Protein AF-A0A9D7NAR4-F1 (afdb_monomer)

Solvent-accessible surface area (backbone atoms only — not comparable to full-atom values): 10860 Å² total; per-residue (Å²): 133,72,93,72,71,87,74,35,86,58,26,31,33,36,44,35,22,79,73,29,39,24,43,70,39,55,34,49,69,54,70,77,45,61,69,44,76,42,67,57,46,86,88,44,61,92,96,37,46,44,59,81,95,42,38,84,53,36,46,70,20,26,44,45,62,58,95,63,63,95,81,48,79,84,58,83,68,51,46,8,39,72,46,80,47,78,42,44,50,67,76,65,33,55,66,58,51,52,86,91,35,76,76,26,42,60,7,43,55,51,33,50,69,76,42,22,28,30,23,12,35,45,84,38,54,6,61,55,38,69,58,46,28,61,94,63,31,46,82,78,82,46,56,70,68,54,54,57,50,34,42,49,38,32,51,82,80,32,87,82,52,80,66,77,57,48,75,81,64,52,68,70,58,50,52,33,29,50,47,20,55,59,66,38,57,84,53,72,64,83,132

Sequence (191 aa):
MLAQIKDTSNLRITFTCVDGYAPNMNLSKVMEHEGYLAVQDLDQPEGKDWADSLANKFRPYYLVWQGIGKTDETFAWPYGLAEIRIASFIYDFADAYPLHDKAAQKGFALYQLHCMKCHSINRVGGVMGPEFNYPKSITTYWEKEDIWNFLRNPQSYRYSAKMPALPNLPKEEFEEIYTYLLAMQGKKPRE

pLDDT: mean 91.94, std 8.92, range [46.38, 98.62]

Secondary structure (DSSP, 8-state):
--TT----TTEEEEEEETTS---EEEHHHHHTS-EEEE---TTSPTT-SS-HHHHHHH-S-EEEESS--TT-TTS---BSEEEEEEEEHHHHSTTTS-TT-HHHHHHHHHHHHHTTTT-EETTEE-SSSPPSSSSS-GGGTS-HHHHHHHHH-HHHH-TT--SPP-TT--HHHHHHHHHHHHHHHT-----

Foldseek 3Di:
DPPPPPDQQQKKKWWAAPLQQIAIARPVVVVVWDKDWQQADPVDDPPHRYDPVCRVQQPRTWIDTPPDDPPPLRDDGHGRTDDMDMDGNCVLCVQQAPPPDPLLNLLSVLCSSQPQSDEAQQPRGTPSDYHAAPPAHVVVPDDLVRVVVCLQPVCVVPVPDPDDHPVPQDVVSSVSNVVNSVSSNPRHDDD

Mean predicted aligned error: 4.86 Å

Radius of gyration: 17.97 Å; Cα contacts (8 Å, |Δi|>4): 307; chains: 1; bounding box: 47×38×48 Å

Nearest PDB structures (foldseek):
  1fhb-assembly1_A  TM=7.470E-01  e=8.001E-03  Saccharomyces cerevisiae
  2yev-assembly2_B  TM=5.227E-01  e=4.671E-04  Thermus thermophilus HB8
  5cih-assembly2_D  TM=7.359E-01  e=9.669E-03  Saccharomyces cerevisiae S288C
  6p42-assembly1_B  TM=6.573E-01  e=9.669E-03  Saccharomyces cerevisiae S288C
  1j3s-assembly1_A  TM=7.755E-01  e=1.370E-01  Homo sapiens

Structure (mmCIF, N/CA/C/O backbone):
data_AF-A0A9D7NAR4-F1
#
_entry.id   AF-A0A9D7NAR4-F1
#
loop_
_atom_site.group_PDB
_atom_site.id
_atom_site.type_symbol
_atom_site.label_atom_id
_atom_site.label_alt_id
_atom_site.label_comp_id
_atom_site.label_asym_id
_atom_site.label_entity_id
_atom_site.label_seq_id
_atom_site.pdbx_PDB_ins_code
_atom_site.Cartn_x
_atom_site.Cartn_y
_atom_site.Cartn_z
_atom_site.occupancy
_atom_site.B_iso_or_equiv
_atom_site.auth_seq_id
_atom_site.auth_comp_id
_atom_site.auth_asym_id
_atom_site.auth_atom_id
_atom_site.pdbx_PDB_model_num
ATOM 1 N N . MET A 1 1 ? 1.921 -7.066 26.370 1.00 46.62 1 MET A N 1
ATOM 2 C CA . MET A 1 1 ? 2.782 -8.080 25.713 1.00 46.62 1 MET A CA 1
ATOM 3 C C . MET A 1 1 ? 3.813 -7.482 24.739 1.00 46.62 1 MET A C 1
ATOM 5 O O . MET A 1 1 ? 4.768 -8.170 24.424 1.00 46.62 1 MET A O 1
ATOM 9 N N . LEU A 1 2 ? 3.698 -6.209 24.315 1.00 46.38 2 LEU A N 1
ATOM 10 C CA . LEU A 1 2 ? 4.658 -5.552 23.399 1.00 46.38 2 LEU A CA 1
ATOM 11 C C . LEU A 1 2 ? 5.937 -5.003 24.071 1.00 46.38 2 LEU A C 1
ATOM 13 O O . LEU A 1 2 ? 6.917 -4.733 23.389 1.00 46.38 2 LEU A O 1
ATOM 17 N N . ALA A 1 3 ? 5.971 -4.898 25.405 1.00 50.62 3 ALA A N 1
ATOM 18 C CA . ALA A 1 3 ? 7.079 -4.297 26.163 1.00 50.62 3 ALA A CA 1
ATOM 19 C C . ALA A 1 3 ? 8.403 -5.103 26.169 1.00 50.62 3 ALA A C 1
ATOM 21 O O . ALA A 1 3 ? 9.336 -4.735 26.876 1.00 50.62 3 ALA A O 1
ATOM 22 N N . GLN A 1 4 ? 8.499 -6.212 25.425 1.00 53.78 4 GLN A N 1
ATOM 23 C CA . GLN A 1 4 ? 9.693 -7.073 25.382 1.00 53.78 4 GLN A CA 1
ATOM 24 C C . GLN A 1 4 ? 10.380 -7.139 24.007 1.00 53.78 4 GLN A C 1
ATOM 26 O O . GLN A 1 4 ? 11.440 -7.756 23.896 1.00 53.78 4 GLN A O 1
ATOM 31 N N . ILE A 1 5 ? 9.841 -6.494 22.967 1.00 61.53 5 ILE A N 1
ATOM 32 C CA . ILE A 1 5 ? 10.492 -6.446 21.650 1.00 61.53 5 ILE A CA 1
ATOM 33 C C . ILE A 1 5 ? 11.543 -5.331 21.670 1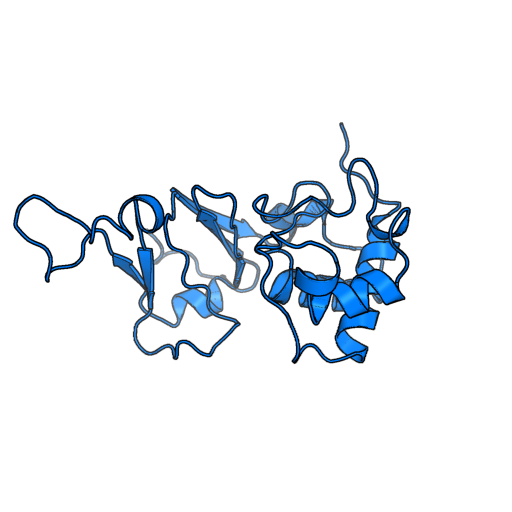.00 61.53 5 ILE A C 1
ATOM 35 O O . ILE A 1 5 ? 11.210 -4.156 21.557 1.00 61.53 5 ILE A O 1
ATOM 39 N N . LYS A 1 6 ? 12.817 -5.697 21.860 1.00 62.47 6 LYS A N 1
ATOM 40 C CA . LYS A 1 6 ? 13.921 -4.727 21.984 1.00 62.47 6 LYS A CA 1
ATOM 41 C C . LYS A 1 6 ? 14.430 -4.177 20.647 1.00 62.47 6 LYS A C 1
ATOM 43 O O . LYS A 1 6 ? 14.950 -3.070 20.633 1.00 62.47 6 LYS A O 1
ATOM 48 N N . ASP A 1 7 ? 14.284 -4.925 19.552 1.00 76.62 7 ASP A N 1
ATOM 49 C CA . ASP A 1 7 ? 14.665 -4.479 18.208 1.00 76.62 7 ASP A CA 1
ATOM 50 C C . ASP A 1 7 ? 13.456 -4.542 17.272 1.00 76.62 7 ASP A C 1
ATOM 52 O O . ASP A 1 7 ? 12.985 -5.614 16.891 1.00 76.62 7 ASP A O 1
ATOM 56 N N . THR A 1 8 ? 12.937 -3.367 16.933 1.00 82.38 8 THR A N 1
ATOM 57 C CA . THR A 1 8 ? 11.804 -3.183 16.022 1.00 82.38 8 THR A CA 1
ATOM 58 C C . THR A 1 8 ? 12.239 -2.710 14.636 1.00 82.38 8 THR A C 1
ATOM 60 O O . THR A 1 8 ? 11.387 -2.553 13.763 1.00 82.38 8 THR A O 1
ATOM 63 N N . SER A 1 9 ? 13.544 -2.514 14.400 1.00 77.25 9 SER A N 1
ATOM 64 C CA . SER A 1 9 ? 14.076 -1.872 13.187 1.00 77.25 9 SER A CA 1
ATOM 65 C C . SER A 1 9 ? 13.791 -2.658 11.906 1.00 77.25 9 SER A C 1
ATOM 67 O O . SER A 1 9 ? 13.532 -2.071 10.859 1.00 77.25 9 SER A O 1
ATOM 69 N N . ASN A 1 10 ? 13.773 -3.989 12.004 1.00 86.75 10 ASN A N 1
ATOM 70 C CA . ASN A 1 10 ? 13.479 -4.899 10.895 1.00 86.75 10 ASN A CA 1
ATOM 71 C C . ASN A 1 10 ? 12.069 -5.500 10.966 1.00 86.75 10 ASN A C 1
ATOM 73 O O . ASN A 1 10 ? 11.741 -6.395 10.180 1.00 86.75 10 ASN A O 1
ATOM 77 N N . LEU A 1 11 ? 11.247 -5.053 11.919 1.00 93.88 11 LEU A N 1
ATOM 78 C CA . LEU A 1 11 ? 9.893 -5.550 12.106 1.00 93.88 11 LEU A CA 1
ATOM 79 C C . LEU A 1 11 ? 8.884 -4.667 11.386 1.00 93.88 11 LEU A C 1
ATOM 81 O O . LEU A 1 11 ? 8.949 -3.435 11.383 1.00 93.88 11 LEU A O 1
ATOM 85 N N . ARG A 1 12 ? 7.914 -5.342 10.791 1.00 93.75 12 ARG A N 1
ATOM 86 C CA . ARG A 1 12 ? 6.811 -4.754 10.055 1.00 93.75 12 ARG A CA 1
ATOM 87 C C . ARG A 1 12 ? 5.524 -5.135 10.757 1.00 93.75 12 ARG A C 1
ATOM 89 O O . ARG A 1 12 ? 5.407 -6.236 11.295 1.00 93.75 12 ARG A O 1
ATOM 96 N N . ILE A 1 13 ? 4.595 -4.193 10.783 1.00 95.19 13 ILE A N 1
ATOM 97 C CA . ILE A 1 13 ? 3.244 -4.396 11.285 1.00 95.19 13 ILE A CA 1
ATOM 98 C C . ILE A 1 13 ? 2.273 -4.223 10.127 1.00 95.19 13 ILE A C 1
ATOM 100 O O . ILE A 1 13 ? 2.318 -3.207 9.432 1.00 95.19 13 ILE A O 1
ATOM 104 N N . THR A 1 14 ? 1.425 -5.223 9.924 1.00 96.25 14 THR A N 1
ATOM 105 C CA . THR A 1 14 ? 0.434 -5.276 8.849 1.00 96.25 14 THR A CA 1
ATOM 106 C C . THR A 1 14 ? -0.954 -5.341 9.467 1.00 96.25 14 THR A C 1
ATOM 108 O O . THR A 1 14 ? -1.192 -6.114 10.398 1.00 96.25 14 THR A O 1
ATOM 111 N N . PHE A 1 15 ? -1.855 -4.507 8.957 1.00 97.19 15 PHE A N 1
ATOM 112 C CA . PHE A 1 15 ? -3.230 -4.371 9.427 1.00 97.19 15 PHE A CA 1
ATOM 113 C C . PHE A 1 15 ? -4.171 -4.889 8.346 1.00 97.19 15 PHE A C 1
ATOM 115 O O . PHE A 1 15 ? -4.342 -4.213 7.340 1.00 97.19 15 PHE A O 1
ATOM 122 N N . THR A 1 16 ? -4.774 -6.061 8.520 1.00 97.19 16 THR A N 1
ATOM 123 C CA . THR A 1 16 ? -5.673 -6.639 7.507 1.00 97.19 16 THR A CA 1
ATOM 124 C C . THR A 1 16 ? -7.112 -6.237 7.800 1.00 97.19 16 THR A C 1
ATOM 126 O O . THR A 1 16 ? -7.633 -6.523 8.880 1.00 97.19 16 THR A O 1
ATOM 129 N N . CYS A 1 17 ? -7.770 -5.605 6.834 1.00 97.25 17 CYS A N 1
ATOM 130 C CA . CYS A 1 17 ? -9.176 -5.224 6.889 1.00 97.25 17 CYS A CA 1
ATOM 131 C C . CYS A 1 17 ? -10.085 -6.261 6.223 1.00 97.25 17 CYS A C 1
ATOM 133 O O . CYS A 1 17 ? -9.672 -7.004 5.330 1.00 97.25 17 CYS A O 1
ATOM 135 N N . VAL A 1 18 ? -11.360 -6.260 6.613 1.00 95.88 18 VAL A N 1
ATOM 136 C CA . VAL A 1 18 ? -12.402 -7.159 6.082 1.00 95.88 18 VAL A CA 1
ATOM 137 C C . VAL A 1 18 ? -12.611 -7.055 4.566 1.00 95.88 18 VAL A C 1
ATOM 139 O O . VAL A 1 18 ? -13.053 -8.014 3.941 1.00 95.88 18 VAL A O 1
ATOM 142 N N . ASP A 1 19 ? -12.298 -5.908 3.968 1.00 94.69 19 ASP A N 1
ATOM 143 C CA . ASP A 1 19 ? -12.444 -5.636 2.534 1.00 94.69 19 ASP A CA 1
ATOM 144 C C . ASP A 1 19 ? -11.176 -5.944 1.717 1.00 94.69 19 ASP A C 1
ATOM 146 O O . ASP A 1 19 ? -11.126 -5.673 0.515 1.00 94.69 19 ASP A O 1
ATOM 150 N N . GLY A 1 20 ? -10.149 -6.509 2.358 1.00 96.12 20 GLY A N 1
ATOM 151 C CA . GLY A 1 20 ? -8.878 -6.850 1.729 1.00 96.12 20 GLY A CA 1
ATOM 152 C C . GLY A 1 20 ? -7.862 -5.707 1.679 1.00 96.12 20 GLY A C 1
ATOM 153 O O . GLY A 1 20 ? -6.782 -5.899 1.115 1.00 96.12 20 GLY A O 1
ATOM 154 N N . TYR A 1 21 ? -8.158 -4.532 2.243 1.00 96.88 21 TYR A N 1
ATOM 155 C CA . TYR A 1 21 ? -7.141 -3.507 2.496 1.00 96.88 21 TYR A CA 1
ATOM 156 C C . TYR A 1 21 ? -6.127 -4.024 3.527 1.00 96.88 21 TYR A C 1
ATOM 158 O O . TYR A 1 21 ? -6.514 -4.558 4.561 1.00 96.88 21 TYR A O 1
ATOM 166 N N . ALA A 1 22 ? -4.830 -3.902 3.244 1.00 97.31 22 ALA A N 1
ATOM 167 C CA . ALA A 1 22 ? -3.762 -4.438 4.089 1.00 97.31 22 ALA A CA 1
ATOM 168 C C . ALA A 1 22 ? -2.530 -3.513 4.142 1.00 97.31 22 ALA A C 1
ATOM 170 O O . ALA A 1 22 ? -1.464 -3.851 3.613 1.00 97.31 22 ALA A O 1
ATOM 171 N N . PRO A 1 23 ? -2.637 -2.302 4.719 1.00 95.75 23 PRO A N 1
ATOM 172 C CA . PRO A 1 23 ? -1.489 -1.424 4.887 1.00 95.75 23 PRO A CA 1
ATOM 173 C C . PRO A 1 23 ? -0.457 -2.040 5.836 1.00 95.75 23 PRO A C 1
ATOM 175 O O . PRO A 1 23 ? -0.797 -2.695 6.823 1.00 95.75 23 PRO A O 1
ATOM 178 N N . ASN A 1 24 ? 0.814 -1.765 5.552 1.00 94.19 24 ASN A N 1
ATOM 179 C CA . ASN A 1 24 ? 1.943 -2.170 6.379 1.00 94.19 24 ASN A CA 1
ATOM 180 C C . ASN A 1 24 ? 2.803 -0.956 6.748 1.00 94.19 24 ASN A C 1
ATOM 182 O O . ASN A 1 24 ? 2.902 0.001 5.980 1.00 94.19 24 ASN A O 1
ATOM 186 N N . MET A 1 25 ? 3.410 -0.995 7.932 1.00 92.69 25 MET A N 1
ATOM 187 C CA . MET A 1 25 ? 4.248 0.078 8.470 1.00 92.69 25 MET A CA 1
ATOM 188 C C . MET A 1 25 ? 5.482 -0.490 9.179 1.00 92.69 25 MET A C 1
ATOM 190 O O . MET A 1 25 ? 5.535 -1.670 9.534 1.00 92.69 25 MET A O 1
ATOM 194 N N . ASN A 1 26 ? 6.489 0.356 9.409 1.00 92.19 26 ASN A N 1
ATOM 195 C CA . ASN A 1 26 ? 7.580 0.020 10.328 1.00 92.19 26 ASN A CA 1
ATOM 196 C C . ASN A 1 26 ? 7.042 -0.051 11.757 1.00 92.19 26 ASN A C 1
ATOM 198 O O . ASN A 1 26 ? 6.403 0.897 12.218 1.00 92.19 26 ASN A O 1
ATOM 202 N N . LEU A 1 27 ? 7.335 -1.142 12.468 1.00 93.00 27 LEU A N 1
ATOM 203 C CA . LEU A 1 27 ? 6.881 -1.287 13.849 1.00 93.00 27 LEU A CA 1
ATOM 204 C C . LEU A 1 27 ? 7.496 -0.211 14.753 1.00 93.00 27 LEU A C 1
ATOM 206 O O . LEU A 1 27 ? 6.796 0.313 15.610 1.00 93.00 27 LEU A O 1
ATOM 210 N N . SER A 1 28 ? 8.765 0.158 14.539 1.00 91.56 28 SER A N 1
ATOM 211 C CA . SER A 1 28 ? 9.427 1.237 15.289 1.00 91.56 28 SER A CA 1
ATOM 212 C C . SER A 1 28 ? 8.633 2.543 15.246 1.00 91.56 28 SER A C 1
ATOM 214 O O . SER A 1 28 ? 8.316 3.090 16.295 1.00 91.56 28 SER A O 1
ATOM 216 N N . LYS A 1 29 ? 8.222 2.964 14.045 1.00 90.19 29 LYS A N 1
ATOM 217 C CA . LYS A 1 29 ? 7.421 4.170 13.821 1.00 90.19 29 LYS A CA 1
ATOM 218 C C . LYS A 1 29 ? 6.064 4.106 14.522 1.00 90.19 29 LYS A C 1
ATOM 220 O O . LYS A 1 29 ? 5.624 5.077 15.120 1.00 90.19 29 LYS A O 1
ATOM 225 N N . VAL A 1 30 ? 5.390 2.958 14.457 1.00 91.00 30 VAL A N 1
ATOM 226 C CA . VAL A 1 30 ? 4.089 2.776 15.119 1.00 91.00 30 VAL A CA 1
ATOM 227 C C . VAL A 1 30 ? 4.208 2.881 16.638 1.00 91.00 30 VAL A C 1
ATOM 229 O O . VAL A 1 30 ? 3.340 3.463 17.277 1.00 91.00 30 VAL A O 1
ATOM 232 N N . MET A 1 31 ? 5.289 2.355 17.213 1.00 90.25 31 MET A N 1
ATOM 233 C CA . MET A 1 31 ? 5.520 2.351 18.660 1.00 90.25 31 MET A CA 1
ATOM 234 C C . MET A 1 31 ? 5.873 3.733 19.240 1.00 90.25 31 MET A C 1
ATOM 236 O O . MET A 1 31 ? 5.886 3.880 20.459 1.00 90.25 31 MET A O 1
ATOM 240 N N . GLU A 1 32 ? 6.147 4.736 18.400 1.00 90.69 32 GLU A N 1
ATOM 241 C CA . GLU A 1 32 ? 6.371 6.130 18.822 1.00 90.69 32 GLU A CA 1
ATOM 242 C C . GLU A 1 32 ? 5.067 6.848 19.214 1.00 90.69 32 GLU A C 1
ATOM 244 O O . GLU A 1 32 ? 5.110 7.920 19.817 1.00 90.69 32 GLU A O 1
ATOM 249 N N . HIS A 1 33 ? 3.909 6.262 18.893 1.00 90.62 33 HIS A N 1
ATOM 250 C CA . HIS A 1 33 ? 2.598 6.874 19.082 1.00 90.62 33 HIS A CA 1
ATOM 251 C C . HIS A 1 33 ? 1.613 5.920 19.760 1.00 90.62 33 HIS A C 1
ATOM 253 O O . HIS A 1 33 ? 1.666 4.702 19.594 1.00 90.62 33 HIS A O 1
ATOM 259 N N . GLU A 1 34 ? 0.659 6.485 20.498 1.00 91.75 34 GLU A N 1
ATOM 260 C CA . GLU A 1 34 ? -0.455 5.715 21.046 1.00 91.75 34 GLU A CA 1
ATOM 261 C C . GLU A 1 34 ? -1.535 5.508 19.977 1.00 91.75 34 GLU A C 1
ATOM 263 O O . GLU A 1 34 ? -2.090 6.463 19.420 1.00 91.75 34 GLU A O 1
ATOM 268 N N . GLY A 1 35 ? -1.822 4.237 19.690 1.00 92.56 35 GLY A N 1
ATOM 269 C CA . GLY A 1 35 ? -2.916 3.806 18.827 1.00 92.56 35 GLY A CA 1
ATOM 270 C C . GLY A 1 35 ? -4.057 3.192 19.635 1.00 92.56 35 GLY A C 1
ATOM 271 O O . GLY A 1 35 ? -3.822 2.446 20.586 1.00 92.56 35 GLY A O 1
ATOM 272 N N . TYR A 1 36 ? -5.292 3.465 19.225 1.00 94.25 36 TYR A N 1
ATOM 273 C CA . TYR A 1 36 ? -6.513 2.956 19.846 1.00 94.25 36 TYR A CA 1
ATOM 274 C C . TYR A 1 36 ? -7.360 2.198 18.823 1.00 94.25 36 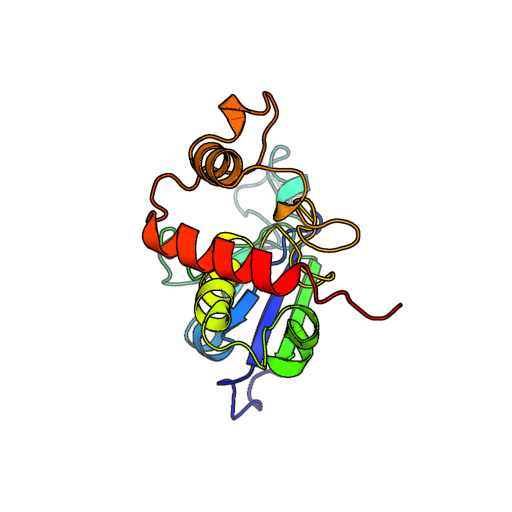TYR A C 1
ATOM 276 O O . TYR A 1 36 ? -7.443 2.582 17.656 1.00 94.25 36 TYR A O 1
ATOM 284 N N . LEU A 1 37 ? -8.026 1.135 19.277 1.00 94.75 37 LEU A N 1
ATOM 285 C CA . LEU A 1 37 ? -9.048 0.434 18.503 1.00 94.75 37 LEU A CA 1
ATOM 286 C C . LEU A 1 37 ? -10.423 0.942 18.928 1.00 94.75 37 LEU A C 1
ATOM 288 O O . LEU A 1 37 ? -10.951 0.544 19.966 1.00 94.75 37 LEU A O 1
ATOM 292 N N . ALA A 1 38 ? -10.994 1.835 18.128 1.00 93.44 38 ALA A N 1
ATOM 293 C CA . ALA A 1 38 ? -12.355 2.296 18.324 1.00 93.44 38 ALA A CA 1
ATOM 294 C C . ALA A 1 38 ? -13.341 1.186 17.927 1.00 93.44 38 ALA A C 1
ATOM 296 O O . ALA A 1 38 ? -13.234 0.604 16.845 1.00 93.44 38 ALA A O 1
ATOM 297 N N . VAL A 1 39 ? -14.294 0.904 18.817 1.00 91.94 39 VAL A N 1
ATOM 298 C CA . VAL A 1 39 ? -15.349 -0.113 18.632 1.00 91.94 39 VAL A CA 1
ATOM 299 C C . VAL A 1 39 ? -16.727 0.494 18.412 1.00 91.94 39 VAL A C 1
ATOM 301 O O . VAL A 1 39 ? -17.582 -0.167 17.832 1.00 91.94 39 VAL A O 1
ATOM 304 N N . GLN A 1 40 ? -16.916 1.742 18.845 1.00 90.50 40 GLN A N 1
ATOM 305 C CA . GLN A 1 40 ? -18.163 2.479 18.722 1.00 90.50 40 GLN A CA 1
ATOM 306 C C . GLN A 1 40 ? -17.920 3.991 18.652 1.00 90.50 40 GLN A C 1
ATOM 308 O O . GLN A 1 40 ? -16.882 4.490 19.100 1.00 90.50 40 GLN A O 1
ATOM 313 N N . ASP A 1 41 ? -18.912 4.700 18.136 1.00 89.75 41 ASP A N 1
ATOM 314 C CA . ASP A 1 41 ? -19.090 6.141 18.185 1.00 89.75 41 ASP A CA 1
ATOM 315 C C . ASP A 1 41 ? -20.044 6.485 19.341 1.00 89.75 41 ASP A C 1
ATOM 317 O O . ASP A 1 41 ? -21.176 6.009 19.394 1.00 89.75 41 ASP A O 1
ATOM 321 N N . LEU A 1 42 ? -19.567 7.293 20.290 1.00 90.38 42 LEU A N 1
ATOM 322 C CA . LEU A 1 42 ? -20.295 7.613 21.523 1.00 90.38 42 LEU A CA 1
ATOM 323 C C . LEU A 1 42 ? -21.477 8.562 21.298 1.00 90.38 42 LEU A C 1
ATOM 325 O O . LEU A 1 42 ? -22.330 8.673 22.177 1.00 90.38 42 LEU A O 1
ATOM 329 N N . ASP A 1 43 ? -21.540 9.217 20.139 1.00 90.94 43 ASP A N 1
ATOM 330 C CA . ASP A 1 43 ? -22.664 10.078 19.769 1.00 90.94 43 ASP A CA 1
ATOM 331 C C . ASP A 1 43 ? -23.856 9.269 19.217 1.00 90.94 43 ASP A C 1
ATOM 333 O O . ASP A 1 43 ? -24.914 9.832 18.917 1.00 90.94 43 ASP A O 1
ATOM 337 N N . GLN A 1 44 ? -23.711 7.946 19.068 1.00 90.56 44 GLN A N 1
ATOM 338 C CA . GLN A 1 44 ? -24.778 7.077 18.583 1.00 90.56 44 GLN A CA 1
ATOM 339 C C . GLN A 1 44 ? -25.784 6.710 19.688 1.00 90.56 44 GLN A C 1
ATOM 341 O O . GLN A 1 44 ? -25.423 6.600 20.861 1.00 90.56 44 GLN A O 1
ATOM 346 N N . PRO A 1 45 ? -27.064 6.484 19.330 1.00 90.38 45 PRO A N 1
ATOM 347 C CA . PRO A 1 45 ? -28.066 5.998 20.273 1.00 90.38 45 PRO A CA 1
ATOM 348 C C . PRO A 1 45 ? -27.681 4.659 20.913 1.00 90.38 45 PRO A C 1
ATOM 350 O O . PRO A 1 45 ? -26.994 3.837 20.305 1.00 90.38 45 PRO A O 1
ATOM 353 N N . GLU A 1 46 ? -28.216 4.397 22.107 1.00 88.06 46 GLU A N 1
ATOM 354 C CA . GLU A 1 46 ? -28.027 3.125 22.810 1.00 88.06 46 GLU A CA 1
ATOM 355 C C . GLU A 1 46 ? -28.375 1.923 21.908 1.00 88.06 46 GLU A C 1
ATOM 357 O O . GLU A 1 46 ? -29.418 1.891 21.250 1.00 88.06 46 GLU A O 1
ATOM 362 N N . GLY A 1 47 ? -27.475 0.937 21.855 1.00 84.12 47 GLY A N 1
ATOM 363 C CA . GLY A 1 47 ? -27.609 -0.248 21.001 1.00 84.12 47 GLY A CA 1
ATOM 364 C C . GLY A 1 47 ? -27.103 -0.083 19.562 1.00 84.12 47 GLY A C 1
ATOM 365 O O . GLY A 1 47 ? -27.197 -1.038 18.787 1.00 84.12 47 GLY A O 1
ATOM 366 N N . LYS A 1 48 ? -26.551 1.081 19.192 1.00 86.69 48 LYS A N 1
ATOM 367 C CA . LYS A 1 48 ? -25.858 1.293 17.914 1.00 86.69 48 LYS A CA 1
ATOM 368 C C . LYS A 1 48 ? -24.397 1.662 18.137 1.00 86.69 48 LYS A C 1
ATOM 370 O O . LYS A 1 48 ? -24.103 2.754 18.595 1.00 86.69 48 LYS A O 1
ATOM 375 N N . ASP A 1 49 ? -23.487 0.790 17.711 1.00 86.56 49 ASP A N 1
ATOM 376 C CA . ASP A 1 49 ? -22.051 1.086 17.789 1.00 86.56 49 ASP A CA 1
ATOM 377 C C . ASP A 1 49 ? -21.635 2.183 16.796 1.00 86.56 49 ASP A C 1
ATOM 379 O O . ASP A 1 49 ? -20.724 2.953 17.051 1.00 86.56 49 ASP A O 1
ATOM 383 N N . TRP A 1 50 ? -22.278 2.261 15.630 1.00 88.56 50 TRP A N 1
ATOM 384 C CA . TRP A 1 50 ? -21.906 3.186 14.557 1.00 88.56 50 TRP A CA 1
ATOM 385 C C . TRP A 1 50 ? -23.150 3.689 13.830 1.00 88.56 50 TRP A C 1
ATOM 387 O O . TRP A 1 50 ? -24.170 2.997 13.791 1.00 88.56 50 TRP A O 1
ATOM 397 N N . ALA A 1 51 ? -23.041 4.844 13.167 1.00 86.19 51 ALA A N 1
ATOM 398 C CA . ALA A 1 51 ? -24.058 5.293 12.220 1.00 86.19 51 ALA A CA 1
ATOM 399 C C . ALA A 1 51 ? -24.312 4.215 11.149 1.00 86.19 51 ALA A C 1
ATOM 401 O O . ALA A 1 51 ? -23.363 3.626 10.626 1.00 86.19 51 ALA A O 1
ATOM 402 N N . ASP A 1 52 ? -25.575 3.986 10.771 1.00 83.94 52 ASP A N 1
ATOM 403 C CA . ASP A 1 52 ? -25.959 2.881 9.870 1.00 83.94 52 ASP A CA 1
ATOM 404 C C . ASP A 1 52 ? -25.203 2.914 8.525 1.00 83.94 52 ASP A C 1
ATOM 406 O O . ASP A 1 52 ? -24.834 1.874 7.980 1.00 83.94 52 ASP A O 1
ATOM 410 N N . SER A 1 53 ? -24.902 4.111 8.011 1.00 82.31 53 SER A N 1
ATOM 411 C CA . SER A 1 53 ? -24.133 4.315 6.773 1.00 82.31 53 SER A CA 1
ATOM 412 C C . SER A 1 53 ? -22.654 3.916 6.878 1.00 82.31 53 SER A C 1
ATOM 414 O O . SER A 1 53 ? -21.994 3.731 5.854 1.00 82.31 53 SER A O 1
ATOM 416 N N . LEU A 1 54 ? -22.126 3.782 8.095 1.00 79.69 54 LEU A N 1
ATOM 417 C CA . LEU A 1 54 ? -20.721 3.497 8.397 1.00 79.69 54 LEU A CA 1
ATOM 418 C C . LEU A 1 54 ? -20.527 2.155 9.110 1.00 79.69 54 LEU A C 1
ATOM 420 O O . LEU A 1 54 ? -19.414 1.632 9.108 1.00 79.69 54 LEU A O 1
ATOM 424 N N . ALA A 1 55 ? -21.587 1.562 9.664 1.00 77.81 55 ALA A N 1
ATOM 425 C CA . ALA A 1 55 ? -21.510 0.352 10.478 1.00 77.81 55 ALA A CA 1
ATOM 426 C C . ALA A 1 55 ? -20.811 -0.812 9.761 1.00 77.81 55 ALA A C 1
ATOM 428 O O . ALA A 1 55 ? -19.911 -1.435 10.319 1.00 77.81 55 ALA A O 1
ATOM 429 N N . ASN A 1 56 ? -21.148 -1.065 8.495 1.00 80.25 56 ASN A N 1
ATOM 430 C CA . ASN A 1 56 ? -20.512 -2.138 7.720 1.00 80.25 56 ASN A CA 1
ATOM 431 C C . ASN A 1 56 ? -19.063 -1.827 7.323 1.00 80.25 56 ASN A C 1
ATOM 433 O O . ASN A 1 56 ? -1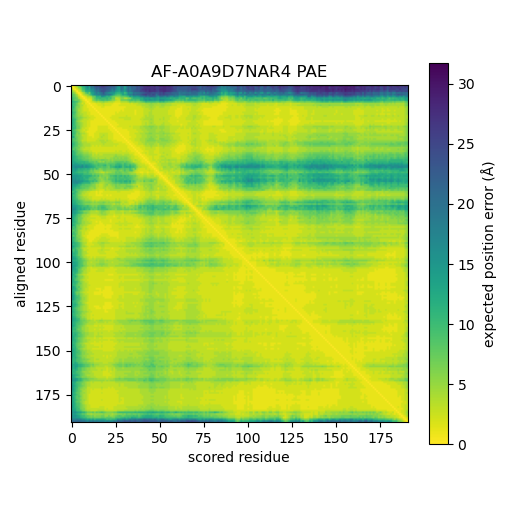8.325 -2.728 6.944 1.00 80.25 56 ASN A O 1
ATOM 437 N N . LYS A 1 57 ? -18.666 -0.555 7.382 1.00 81.81 57 LYS A N 1
ATOM 438 C CA . LYS A 1 57 ? -17.329 -0.095 7.020 1.00 81.81 57 LYS A CA 1
ATOM 439 C C . LYS A 1 57 ? -16.386 -0.135 8.221 1.00 81.81 57 LYS A C 1
ATOM 441 O O . LYS A 1 57 ? -15.229 -0.494 8.070 1.00 81.81 57 LYS A O 1
ATOM 446 N N . PHE A 1 58 ? -16.857 0.253 9.404 1.00 87.31 58 PHE A N 1
ATOM 447 C CA . PHE A 1 58 ? -15.991 0.455 10.571 1.00 87.31 58 PHE A CA 1
ATOM 448 C C . PHE A 1 58 ? -15.840 -0.776 11.464 1.00 87.31 58 PHE A C 1
ATOM 450 O O . PHE A 1 58 ? -14.854 -0.878 12.191 1.00 87.31 58 PHE A O 1
ATOM 457 N N . ARG A 1 59 ? -16.752 -1.745 11.367 1.00 87.50 59 ARG A N 1
ATOM 458 C CA . ARG A 1 59 ? -16.685 -2.985 12.148 1.00 87.50 59 ARG A CA 1
ATOM 459 C C . ARG A 1 59 ? -15.640 -3.969 11.596 1.00 87.50 59 ARG A C 1
ATOM 461 O O . ARG A 1 59 ? -15.553 -4.115 10.380 1.00 87.50 59 ARG A O 1
ATOM 468 N N . PRO A 1 60 ? -14.918 -4.710 12.460 1.00 91.06 60 PRO A N 1
ATOM 469 C CA . PRO A 1 60 ? -15.103 -4.758 13.914 1.00 91.06 60 PRO A CA 1
ATOM 470 C C . PRO A 1 60 ? -14.341 -3.665 14.676 1.00 91.06 60 PRO A C 1
ATOM 472 O O . PRO A 1 60 ? -14.794 -3.273 15.746 1.00 91.06 60 PRO A O 1
ATOM 475 N N . TYR A 1 61 ? -13.242 -3.145 14.122 1.00 95.00 61 TYR A N 1
ATOM 476 C CA . TYR A 1 61 ? -12.433 -2.106 14.758 1.00 95.00 61 TYR A CA 1
ATOM 477 C C . TYR A 1 61 ? -12.008 -1.025 13.763 1.00 95.00 61 TYR A C 1
ATOM 479 O O . TYR A 1 61 ? -11.683 -1.313 12.606 1.00 95.00 61 TYR A O 1
ATOM 487 N N . TYR A 1 62 ? -11.923 0.212 14.248 1.00 94.31 62 TYR A N 1
ATOM 488 C CA . TYR A 1 62 ? -11.263 1.317 13.560 1.00 94.31 62 TYR A CA 1
ATOM 489 C C . TYR A 1 62 ? -9.994 1.723 14.316 1.00 94.31 62 TYR A C 1
ATOM 491 O O . TYR A 1 62 ? -10.053 2.101 15.485 1.00 94.31 62 TYR A O 1
ATOM 499 N N . LEU A 1 63 ? -8.840 1.636 13.651 1.00 94.81 63 LEU A N 1
ATOM 500 C CA . LEU A 1 63 ? -7.565 2.073 14.208 1.00 94.81 63 LEU A CA 1
ATOM 501 C C . LEU A 1 63 ? -7.411 3.590 14.086 1.00 94.81 63 LEU A C 1
ATOM 503 O O . LEU A 1 63 ? -7.405 4.141 12.981 1.00 94.81 63 LEU A O 1
ATOM 507 N N . VAL A 1 64 ? -7.233 4.245 15.229 1.00 93.25 64 VAL A N 1
ATOM 508 C CA . VAL A 1 64 ? -7.000 5.688 15.333 1.00 93.25 64 VAL A CA 1
ATOM 509 C C . VAL A 1 64 ? -5.726 5.975 16.118 1.00 93.25 64 VAL A C 1
ATOM 511 O O . VAL A 1 64 ? -5.381 5.239 17.038 1.00 93.25 64 VAL A O 1
ATOM 514 N N . TRP A 1 65 ? -5.039 7.059 15.769 1.00 93.25 65 TRP A N 1
ATOM 515 C CA . TRP A 1 65 ? -3.786 7.474 16.401 1.00 93.25 65 TRP A CA 1
ATOM 516 C C . TRP A 1 65 ? -3.952 8.803 17.125 1.00 93.25 65 TRP A C 1
ATOM 518 O O . TRP A 1 65 ? -4.654 9.699 16.649 1.00 93.25 65 TRP A O 1
ATOM 528 N N . GLN A 1 66 ? -3.260 8.969 18.248 1.00 90.25 66 GLN A N 1
ATOM 529 C CA . GLN A 1 66 ? -3.168 10.257 18.927 1.00 90.25 66 GLN A CA 1
ATOM 530 C C . GLN A 1 66 ? -1.972 11.067 18.403 1.00 90.25 66 GLN A C 1
ATOM 532 O O . GLN A 1 66 ? -0.873 10.545 18.238 1.00 90.25 66 GLN A O 1
ATOM 537 N N . GLY A 1 67 ? -2.175 12.363 18.143 1.00 87.25 67 GLY A N 1
ATOM 538 C CA . GLY A 1 67 ? -1.096 13.287 17.760 1.00 87.25 67 GLY A CA 1
ATOM 539 C C . GLY A 1 67 ? -0.588 13.166 16.316 1.00 87.25 67 GLY A C 1
ATOM 540 O O . GLY A 1 67 ? 0.311 13.912 15.939 1.00 87.25 67 GLY A O 1
ATOM 541 N N . ILE A 1 68 ? -1.172 12.287 15.496 1.00 88.19 68 ILE A N 1
ATOM 542 C CA . ILE A 1 68 ? -0.854 12.156 14.068 1.00 88.19 68 ILE A CA 1
ATOM 543 C C . ILE A 1 68 ? -1.870 12.933 13.229 1.00 88.1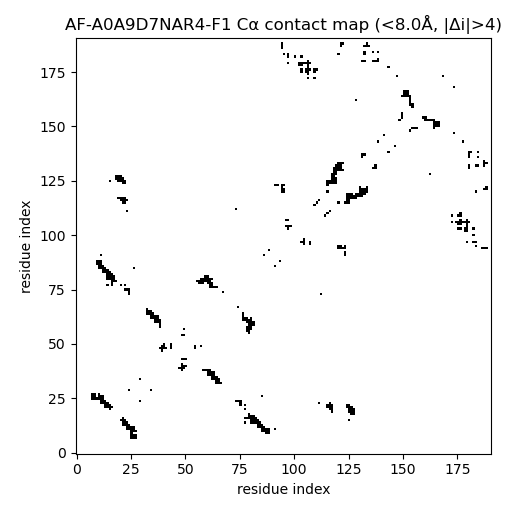9 68 ILE A C 1
ATOM 545 O O . ILE A 1 68 ? -3.083 12.754 13.359 1.00 88.19 68 ILE A O 1
ATOM 549 N N . GLY A 1 69 ? -1.379 13.792 12.337 1.00 84.31 69 GLY A N 1
ATOM 550 C CA . GLY A 1 69 ? -2.221 14.486 11.367 1.00 84.31 69 GLY A CA 1
ATOM 551 C C . GLY A 1 69 ? -2.770 13.527 10.307 1.00 84.31 69 GLY A C 1
ATOM 552 O O . GLY A 1 69 ? -2.052 12.666 9.808 1.00 84.31 69 GLY A O 1
ATOM 553 N N . LYS A 1 70 ? -4.030 13.714 9.890 1.00 74.75 70 LYS A N 1
ATOM 554 C CA . LYS A 1 70 ? -4.680 12.886 8.848 1.00 74.75 70 LYS A CA 1
ATOM 555 C C . LYS A 1 70 ? -3.986 12.931 7.476 1.00 74.75 70 LYS A C 1
ATOM 557 O O . LYS A 1 70 ? -4.309 12.126 6.613 1.00 74.75 70 LYS A O 1
ATOM 562 N N . THR A 1 71 ? -3.090 13.892 7.262 1.00 77.88 71 THR A N 1
ATOM 563 C CA . THR A 1 71 ? -2.338 14.081 6.016 1.00 77.88 71 THR A CA 1
ATOM 564 C C . THR A 1 71 ? -1.013 13.324 5.985 1.00 77.88 71 THR A C 1
ATOM 566 O O . THR A 1 71 ? -0.356 13.332 4.950 1.00 77.88 71 THR A O 1
ATOM 569 N N . ASP A 1 72 ? -0.585 12.707 7.091 1.00 84.56 72 ASP A N 1
ATOM 570 C CA . ASP A 1 72 ? 0.608 11.862 7.079 1.00 84.56 72 ASP A CA 1
ATOM 571 C C . ASP A 1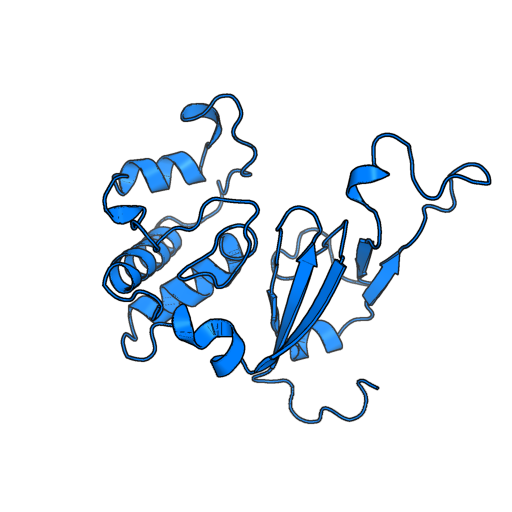 72 ? 0.285 10.523 6.397 1.00 84.56 72 ASP A C 1
ATOM 573 O O . ASP A 1 72 ? -0.230 9.591 7.015 1.00 84.56 72 ASP A O 1
ATOM 577 N N . GLU A 1 73 ? 0.598 10.429 5.104 1.00 79.56 73 GLU A N 1
ATOM 578 C CA . GLU A 1 73 ? 0.348 9.242 4.276 1.00 79.56 73 GLU A CA 1
ATOM 579 C C . GLU A 1 73 ? 1.143 8.007 4.716 1.00 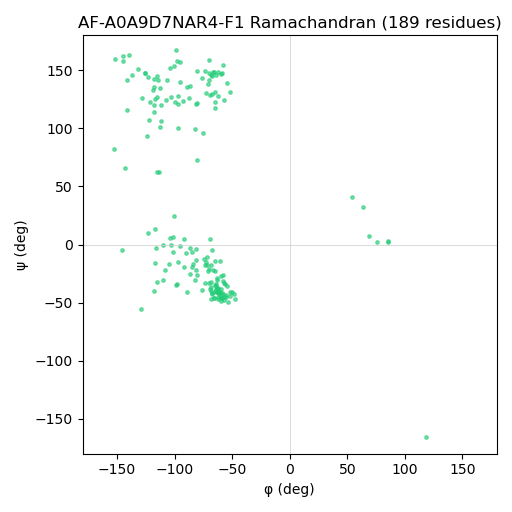79.56 73 GLU A C 1
ATOM 581 O O . GLU A 1 73 ? 0.844 6.887 4.294 1.00 79.56 73 GLU A O 1
ATOM 586 N N . THR A 1 74 ? 2.149 8.195 5.567 1.00 83.69 74 THR A N 1
ATOM 587 C CA . THR A 1 74 ? 2.968 7.102 6.088 1.00 83.69 74 THR A CA 1
ATOM 588 C C . THR A 1 74 ? 2.348 6.433 7.319 1.00 83.69 74 THR A C 1
ATOM 590 O O . THR A 1 74 ? 2.864 5.407 7.766 1.00 83.69 74 THR A O 1
ATOM 593 N N . PHE A 1 75 ? 1.245 6.984 7.846 1.00 90.88 75 PHE A N 1
ATOM 594 C CA . PHE A 1 75 ? 0.415 6.364 8.874 1.00 90.88 75 PHE A CA 1
ATOM 595 C C . PHE A 1 75 ? -0.912 5.876 8.294 1.00 90.88 75 PHE A C 1
ATOM 597 O O . PHE A 1 75 ? -1.700 6.633 7.728 1.00 90.88 75 PHE A O 1
ATOM 604 N N . ALA A 1 76 ? -1.197 4.591 8.483 1.00 91.88 76 ALA A N 1
ATOM 605 C CA . ALA A 1 76 ? -2.457 4.005 8.059 1.00 91.88 76 ALA A CA 1
ATOM 606 C C . ALA A 1 76 ? -3.539 4.164 9.134 1.00 91.88 76 ALA A C 1
ATOM 608 O O . ALA A 1 76 ? -3.302 3.872 10.301 1.00 91.88 76 ALA A O 1
ATOM 609 N N . TRP A 1 77 ? -4.752 4.531 8.716 1.00 93.50 77 TRP A N 1
ATOM 610 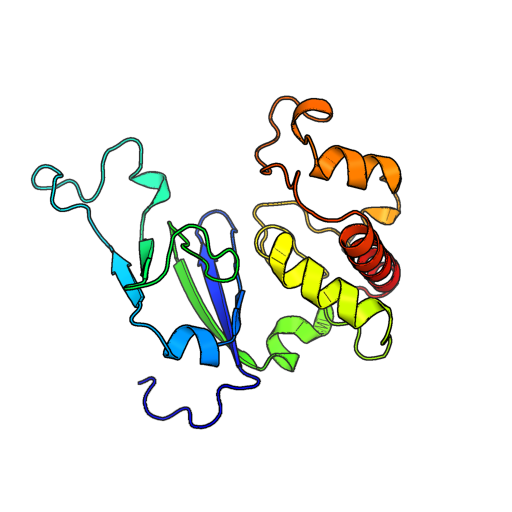C CA . TRP A 1 77 ? -5.949 4.631 9.564 1.00 93.50 77 TRP A CA 1
ATOM 611 C C . TRP A 1 77 ? -7.007 3.599 9.119 1.00 93.50 77 TRP A C 1
ATOM 613 O O . TRP A 1 77 ? -8.054 3.979 8.586 1.00 93.50 77 TRP A O 1
ATOM 623 N N . PRO A 1 78 ? -6.710 2.285 9.200 1.00 93.88 78 PRO A N 1
ATOM 624 C CA . PRO A 1 78 ? -7.591 1.240 8.695 1.00 93.88 78 PRO A CA 1
ATOM 625 C C . PRO A 1 78 ? -8.867 1.132 9.531 1.00 93.88 78 PRO A C 1
ATOM 627 O O . PRO A 1 78 ? -8.825 0.972 10.751 1.00 93.88 78 PRO A O 1
ATOM 630 N N . TYR A 1 79 ? -10.006 1.166 8.850 1.00 94.25 79 TYR A N 1
ATOM 631 C CA . TYR A 1 79 ? -11.298 0.772 9.396 1.00 94.25 79 TYR A CA 1
ATOM 632 C C . TYR A 1 79 ? -11.635 -0.659 8.985 1.00 94.25 79 TYR A C 1
ATOM 634 O O . TYR A 1 79 ? -11.101 -1.170 8.000 1.00 94.25 79 TYR A O 1
ATOM 642 N N . GLY A 1 80 ? -12.513 -1.310 9.742 1.00 95.12 80 GLY A N 1
ATOM 643 C CA . GLY A 1 80 ? -12.843 -2.710 9.507 1.00 95.12 80 GLY A CA 1
ATOM 644 C C . GLY A 1 80 ? -11.653 -3.642 9.715 1.00 95.12 80 GLY A C 1
ATOM 645 O O . GLY A 1 80 ? -11.517 -4.647 9.023 1.00 95.12 80 GLY A O 1
ATOM 646 N N . LEU A 1 81 ? -10.771 -3.285 10.649 1.00 96.44 81 LEU A N 1
ATOM 647 C CA . LEU A 1 81 ? -9.572 -4.038 10.987 1.00 96.44 81 LEU A CA 1
ATOM 648 C C . LEU A 1 81 ? -9.947 -5.398 11.584 1.00 96.44 81 LEU A C 1
ATOM 650 O O . LEU A 1 81 ? -10.633 -5.448 12.600 1.00 96.44 81 LEU A O 1
ATOM 654 N N . ALA A 1 82 ? -9.468 -6.481 10.982 1.00 95.88 82 ALA A N 1
ATOM 655 C CA . ALA A 1 82 ? -9.734 -7.858 11.394 1.00 95.88 82 ALA A CA 1
ATOM 656 C C . ALA A 1 82 ? -8.498 -8.557 11.987 1.00 95.88 82 ALA A C 1
ATOM 658 O O . ALA A 1 82 ? -8.642 -9.401 12.869 1.00 95.88 82 ALA A O 1
ATOM 659 N N . GLU A 1 83 ? -7.291 -8.200 11.537 1.00 96.62 83 GLU A N 1
ATOM 660 C CA . GLU A 1 83 ? -6.038 -8.814 11.993 1.00 96.62 83 GLU A CA 1
ATOM 661 C C . GLU A 1 83 ? -4.923 -7.771 12.128 1.00 96.62 83 GLU A C 1
ATOM 663 O O . GLU A 1 83 ? -4.783 -6.877 11.292 1.00 96.62 83 GLU A O 1
ATOM 668 N N . ILE A 1 84 ? -4.098 -7.921 13.167 1.00 96.38 84 ILE A N 1
ATOM 669 C CA . ILE A 1 84 ? -2.819 -7.224 13.311 1.00 96.38 84 ILE A CA 1
ATOM 670 C C . ILE A 1 84 ? -1.724 -8.280 13.341 1.00 96.38 84 ILE A C 1
ATOM 672 O O . ILE A 1 84 ? -1.690 -9.118 14.245 1.00 96.38 84 ILE A O 1
ATOM 676 N N . ARG A 1 85 ? -0.802 -8.208 12.385 1.00 95.25 85 ARG A N 1
ATOM 677 C CA . ARG A 1 85 ? 0.328 -9.130 12.282 1.00 95.25 85 ARG A CA 1
ATOM 678 C C . ARG A 1 85 ? 1.639 -8.382 12.422 1.00 95.25 85 ARG A C 1
ATOM 680 O O . ARG A 1 85 ? 1.826 -7.342 11.799 1.00 95.25 85 ARG A O 1
ATOM 687 N N . ILE A 1 86 ? 2.559 -8.938 13.205 1.00 94.69 86 ILE A N 1
ATOM 688 C CA . ILE A 1 86 ? 3.936 -8.453 13.318 1.00 94.69 86 ILE A CA 1
ATOM 689 C C . ILE A 1 86 ? 4.869 -9.548 12.811 1.00 94.69 86 ILE A C 1
ATOM 691 O O . ILE A 1 86 ? 4.829 -10.675 13.305 1.00 94.69 86 ILE A O 1
ATOM 695 N N . ALA A 1 87 ? 5.714 -9.212 11.843 1.00 93.50 87 ALA A N 1
ATOM 696 C CA . ALA A 1 87 ? 6.685 -10.129 11.254 1.00 93.50 87 ALA A CA 1
ATOM 697 C C . ALA A 1 87 ? 7.978 -9.389 10.894 1.00 93.50 87 ALA A C 1
ATOM 699 O O . ALA A 1 87 ? 8.004 -8.160 10.802 1.00 93.50 87 ALA A O 1
ATOM 700 N N . SER A 1 88 ? 9.074 -10.122 10.688 1.00 92.88 88 SER A N 1
ATOM 701 C CA . SER A 1 88 ? 10.281 -9.506 10.132 1.00 92.88 88 SER A CA 1
ATOM 702 C C . SER A 1 88 ? 10.094 -9.220 8.644 1.00 92.88 88 SER A C 1
ATOM 704 O O . SER A 1 88 ? 9.405 -9.958 7.939 1.00 92.88 88 SER A O 1
ATOM 706 N N . PHE A 1 89 ? 10.750 -8.168 8.156 1.00 91.56 89 PHE A N 1
ATOM 707 C CA . PHE A 1 89 ? 10.659 -7.741 6.762 1.00 91.56 89 PHE A CA 1
ATOM 708 C C . PHE A 1 89 ? 10.932 -8.877 5.768 1.00 91.56 89 PHE A C 1
ATOM 710 O O . PHE A 1 89 ? 10.196 -9.037 4.799 1.00 91.56 89 PHE A O 1
ATOM 717 N N . ILE A 1 90 ? 11.965 -9.690 6.017 1.00 88.81 90 ILE A N 1
ATOM 718 C CA . ILE A 1 90 ? 12.346 -10.754 5.084 1.00 88.81 90 ILE A CA 1
ATOM 719 C C . ILE A 1 90 ? 11.308 -11.876 5.020 1.00 88.81 90 ILE A C 1
ATOM 721 O O . ILE A 1 90 ? 11.133 -12.451 3.955 1.00 88.81 90 ILE A O 1
ATOM 725 N N . TYR A 1 91 ? 10.606 -12.170 6.120 1.00 89.19 91 TYR A N 1
ATOM 726 C CA . TYR A 1 91 ? 9.525 -13.157 6.110 1.00 89.19 91 TYR A CA 1
ATOM 727 C C . TYR A 1 91 ? 8.257 -12.594 5.471 1.00 89.19 91 TYR A C 1
ATOM 729 O O . TYR A 1 91 ? 7.592 -13.302 4.724 1.00 89.19 91 TYR A O 1
ATOM 737 N N . ASP A 1 92 ? 7.938 -11.326 5.735 1.00 90.19 92 ASP A N 1
ATOM 738 C CA . ASP A 1 92 ? 6.692 -10.714 5.264 1.00 90.19 92 ASP A CA 1
ATOM 739 C C . ASP A 1 92 ? 6.709 -10.423 3.757 1.00 90.19 92 ASP A C 1
ATOM 741 O O . ASP A 1 92 ? 5.684 -10.530 3.088 1.00 90.19 92 ASP A O 1
ATOM 745 N N . PHE A 1 93 ? 7.886 -10.089 3.216 1.00 94.06 93 PHE A N 1
ATOM 746 C CA . PHE A 1 93 ? 8.049 -9.643 1.832 1.00 94.06 93 PHE A CA 1
ATOM 747 C C . PHE A 1 93 ? 8.914 -10.569 0.971 1.00 94.06 93 PHE A C 1
ATOM 749 O O . PHE A 1 93 ? 9.288 -10.163 -0.125 1.00 94.06 93 PHE A O 1
ATOM 756 N N . ALA A 1 94 ? 9.219 -11.796 1.411 1.00 93.19 94 ALA A N 1
ATOM 757 C CA . ALA A 1 94 ? 10.105 -12.727 0.696 1.00 93.19 94 ALA A CA 1
ATOM 758 C C . ALA A 1 94 ? 9.781 -12.851 -0.805 1.00 93.19 94 ALA A C 1
ATOM 760 O O . ALA A 1 94 ? 10.675 -12.739 -1.644 1.00 93.19 94 ALA A O 1
ATOM 761 N N . ASP A 1 95 ? 8.499 -13.024 -1.137 1.00 95.12 95 ASP A N 1
ATOM 762 C CA . ASP A 1 95 ? 8.047 -13.245 -2.514 1.00 95.12 95 ASP A CA 1
ATOM 763 C C . ASP A 1 95 ? 7.863 -11.951 -3.321 1.00 95.12 95 ASP A C 1
ATOM 765 O O . ASP A 1 95 ? 7.813 -11.996 -4.551 1.00 95.12 95 ASP A O 1
ATOM 769 N N . ALA A 1 96 ? 7.786 -10.791 -2.665 1.00 96.25 96 ALA A N 1
ATOM 770 C CA . ALA A 1 96 ? 7.603 -9.494 -3.320 1.00 96.25 96 ALA A CA 1
ATOM 771 C C . ALA A 1 96 ? 8.880 -8.647 -3.369 1.00 96.25 96 ALA A C 1
ATOM 773 O O . ALA A 1 96 ? 8.944 -7.690 -4.142 1.00 96.25 96 ALA A O 1
ATOM 774 N N . TYR A 1 97 ? 9.892 -8.966 -2.562 1.00 96.44 97 TYR A N 1
ATOM 775 C CA . TYR A 1 97 ? 11.105 -8.172 -2.444 1.00 96.44 97 TYR A CA 1
ATOM 776 C C . TYR A 1 97 ? 12.152 -8.574 -3.498 1.00 96.44 97 TYR A C 1
ATOM 778 O O . TYR A 1 97 ? 12.559 -9.738 -3.576 1.00 96.44 97 TYR A O 1
ATOM 786 N N . PRO A 1 98 ? 12.672 -7.629 -4.302 1.00 95.31 98 PRO A N 1
ATOM 787 C CA . PRO A 1 98 ? 13.667 -7.922 -5.324 1.00 95.31 98 PRO A CA 1
ATOM 788 C C . PRO A 1 98 ? 15.080 -8.025 -4.713 1.00 95.31 98 PRO A C 1
ATOM 790 O O . PRO A 1 98 ? 15.937 -7.168 -4.918 1.00 95.31 98 PRO A O 1
ATOM 793 N N . LEU A 1 99 ? 15.349 -9.110 -3.977 1.00 92.06 99 LEU A N 1
ATOM 794 C CA . LEU A 1 99 ? 16.577 -9.286 -3.180 1.00 92.06 99 LEU A CA 1
ATOM 795 C C . LEU A 1 99 ? 17.885 -9.046 -3.960 1.00 92.06 99 LEU A C 1
ATOM 797 O O . LEU A 1 99 ? 18.808 -8.425 -3.439 1.00 92.06 99 LEU A O 1
ATOM 801 N N . HIS A 1 100 ? 17.957 -9.510 -5.210 1.00 91.69 100 HIS A N 1
ATOM 802 C CA . HIS A 1 100 ? 19.164 -9.439 -6.047 1.00 91.69 100 HIS A CA 1
ATOM 803 C C . HIS A 1 100 ? 19.150 -8.314 -7.090 1.00 91.69 100 HIS A C 1
ATOM 805 O O . HIS A 1 100 ? 20.057 -8.242 -7.913 1.00 91.69 100 HIS A O 1
ATOM 811 N N . ASP A 1 101 ? 18.145 -7.441 -7.069 1.00 94.06 101 ASP A N 1
ATOM 812 C CA . ASP A 1 101 ? 18.007 -6.352 -8.035 1.00 94.06 101 ASP A CA 1
ATOM 813 C C . ASP A 1 101 ? 17.916 -5.017 -7.293 1.00 94.06 101 ASP A C 1
ATOM 815 O O . ASP A 1 101 ? 16.850 -4.590 -6.852 1.00 94.06 101 ASP A O 1
ATOM 819 N N . LYS A 1 102 ? 19.075 -4.368 -7.131 1.00 91.94 102 LYS A N 1
ATOM 820 C CA . LYS A 1 102 ? 19.191 -3.089 -6.420 1.00 91.94 102 LYS A CA 1
ATOM 821 C C . LYS A 1 102 ? 18.415 -1.962 -7.100 1.00 91.94 102 LYS A C 1
ATOM 823 O O . LYS A 1 102 ? 17.945 -1.073 -6.398 1.00 91.94 102 LYS A O 1
ATOM 828 N N . ALA A 1 103 ? 18.275 -1.992 -8.427 1.00 91.25 103 ALA A N 1
ATOM 829 C CA . ALA A 1 103 ? 17.515 -0.974 -9.148 1.00 91.25 103 ALA A CA 1
ATOM 830 C C . ALA A 1 103 ? 16.022 -1.084 -8.801 1.00 91.25 103 ALA A C 1
ATOM 832 O O . ALA A 1 103 ? 15.379 -0.087 -8.486 1.00 91.25 103 ALA A O 1
ATOM 833 N N . ALA A 1 104 ? 15.494 -2.307 -8.726 1.00 96.31 104 ALA A N 1
ATOM 834 C CA . ALA A 1 104 ? 14.097 -2.548 -8.370 1.00 96.31 104 ALA A CA 1
ATOM 835 C C . ALA A 1 104 ? 13.767 -2.326 -6.877 1.00 96.31 104 ALA A C 1
ATOM 837 O O . ALA A 1 104 ? 12.597 -2.170 -6.528 1.00 96.31 104 ALA A O 1
ATOM 838 N N . GLN A 1 105 ? 14.755 -2.300 -5.973 1.00 97.12 105 GLN A N 1
ATOM 839 C CA . GLN A 1 105 ? 14.516 -2.120 -4.529 1.00 97.12 105 GLN A CA 1
ATOM 840 C C . GLN A 1 105 ? 13.930 -0.747 -4.181 1.00 97.12 105 GLN A C 1
ATOM 842 O O . GLN A 1 105 ? 13.080 -0.654 -3.292 1.00 97.12 105 GLN A O 1
ATOM 847 N N . LYS A 1 106 ? 14.328 0.311 -4.897 1.00 96.94 106 LYS A N 1
ATOM 848 C CA . LYS A 1 106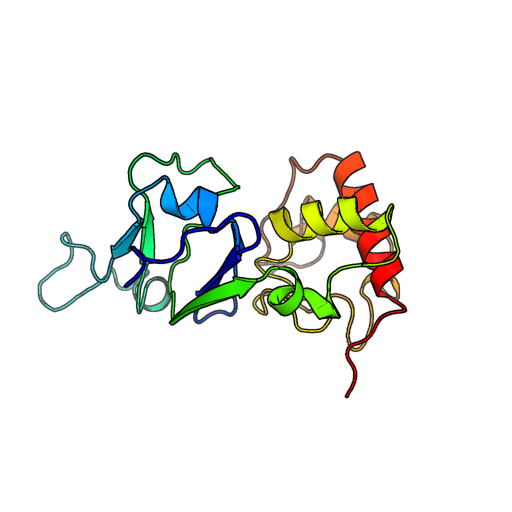 ? 13.736 1.646 -4.725 1.00 96.94 106 LYS A CA 1
ATOM 849 C C . LYS A 1 106 ? 12.265 1.652 -5.148 1.00 96.94 106 LYS A C 1
ATOM 851 O O . LYS A 1 106 ? 11.410 2.111 -4.393 1.00 96.94 106 LYS A O 1
ATOM 856 N N . GLY A 1 107 ? 11.966 1.059 -6.303 1.00 98.06 107 GLY A N 1
ATOM 857 C CA . GLY A 1 107 ? 10.599 0.869 -6.784 1.00 98.06 107 GLY A CA 1
ATOM 858 C C . GLY A 1 107 ? 9.727 0.039 -5.843 1.00 98.06 107 GLY A C 1
ATOM 859 O O . GLY A 1 107 ? 8.568 0.384 -5.630 1.00 98.06 107 GLY A O 1
ATOM 860 N N . PHE A 1 108 ? 10.284 -0.999 -5.211 1.00 97.81 108 PHE A N 1
ATOM 861 C CA . PHE A 1 108 ? 9.585 -1.775 -4.183 1.00 97.81 108 PHE A CA 1
ATOM 862 C C . PHE A 1 108 ? 9.161 -0.900 -2.996 1.00 97.81 108 PHE A C 1
ATOM 864 O O . PHE A 1 108 ? 8.020 -0.999 -2.551 1.00 97.81 108 PHE A O 1
ATOM 871 N N . ALA A 1 109 ? 10.045 -0.035 -2.485 1.00 95.12 109 ALA A N 1
ATOM 872 C CA . ALA A 1 109 ? 9.725 0.826 -1.344 1.00 95.12 109 ALA A CA 1
ATOM 873 C C . ALA A 1 109 ? 8.586 1.811 -1.670 1.00 95.12 109 ALA A C 1
ATOM 875 O O . ALA A 1 109 ? 7.673 1.995 -0.866 1.00 95.12 109 ALA A O 1
ATOM 876 N N . LEU A 1 110 ? 8.598 2.382 -2.878 1.00 96.44 110 LEU A N 1
ATOM 877 C CA . LEU A 1 110 ? 7.530 3.257 -3.371 1.00 96.44 110 LEU A CA 1
ATOM 878 C C . LEU A 1 110 ? 6.222 2.486 -3.602 1.00 96.44 110 LEU A C 1
ATOM 880 O O . LEU A 1 110 ? 5.150 2.934 -3.196 1.00 96.44 110 LEU A O 1
ATOM 884 N N . TYR A 1 111 ? 6.296 1.288 -4.186 1.00 97.75 111 TYR A N 1
ATOM 885 C CA . TYR A 1 111 ? 5.134 0.418 -4.355 1.00 97.75 111 TYR A CA 1
ATOM 886 C C . TYR A 1 111 ? 4.528 0.027 -3.000 1.00 97.75 111 TYR A C 1
ATOM 888 O O . TYR A 1 111 ? 3.308 0.065 -2.842 1.00 97.75 111 TYR A O 1
ATOM 896 N N . GLN A 1 112 ? 5.361 -0.289 -2.002 1.00 95.19 112 GLN A N 1
ATOM 897 C CA . GLN A 1 112 ? 4.932 -0.576 -0.632 1.00 95.19 112 GLN A CA 1
ATOM 898 C C . GLN A 1 112 ? 4.145 0.597 -0.033 1.00 95.19 112 GLN A C 1
ATOM 900 O O . GLN A 1 112 ? 3.075 0.380 0.538 1.00 95.19 112 GLN A O 1
ATOM 905 N N . LEU A 1 113 ? 4.646 1.823 -0.207 1.00 92.88 113 LEU A N 1
ATOM 906 C CA . LEU A 1 113 ? 4.044 3.046 0.324 1.00 92.88 113 LEU A CA 1
ATOM 907 C C . LEU A 1 113 ? 2.704 3.394 -0.350 1.00 92.88 113 LEU A C 1
ATOM 909 O O . LEU A 1 113 ? 1.714 3.691 0.325 1.00 92.88 113 LEU A O 1
ATOM 913 N N . HIS A 1 114 ? 2.650 3.347 -1.682 1.00 94.69 114 HIS A N 1
ATOM 914 C CA . HIS A 1 114 ? 1.511 3.884 -2.432 1.00 94.69 114 HIS A CA 1
ATOM 915 C C . HIS A 1 114 ? 0.484 2.828 -2.849 1.00 94.69 114 HIS A C 1
ATOM 917 O O . HIS A 1 114 ? -0.713 3.121 -2.887 1.00 94.69 114 HIS A O 1
ATOM 923 N N . CYS A 1 115 ? 0.921 1.606 -3.152 1.00 97.25 115 CYS A N 1
ATOM 924 C CA . CYS A 1 115 ? 0.117 0.630 -3.890 1.00 97.25 115 CYS A CA 1
ATOM 925 C C . CYS A 1 115 ? -0.184 -0.632 -3.076 1.00 97.25 115 CYS A C 1
ATOM 927 O O . CYS A 1 115 ? -1.307 -1.142 -3.119 1.00 97.25 115 CYS A O 1
ATOM 929 N N . MET A 1 116 ? 0.794 -1.121 -2.309 1.00 97.44 116 MET A N 1
ATOM 930 C CA . MET A 1 116 ? 0.755 -2.454 -1.700 1.00 97.44 116 MET A CA 1
ATOM 931 C C . MET A 1 116 ? -0.336 -2.612 -0.638 1.00 97.44 116 MET A C 1
ATOM 933 O O . MET A 1 116 ? -0.798 -3.716 -0.373 1.00 97.44 116 MET A O 1
ATOM 937 N N . LYS A 1 117 ? -0.799 -1.499 -0.065 1.00 95.75 117 LYS A N 1
ATOM 938 C CA . LYS A 1 117 ? -1.945 -1.467 0.849 1.00 95.75 117 LYS A CA 1
ATOM 939 C C . LYS A 1 117 ? -3.244 -1.985 0.218 1.00 95.75 117 LYS A C 1
ATOM 941 O O . LYS A 1 117 ? -4.093 -2.500 0.934 1.00 95.75 117 LYS A O 1
ATOM 946 N N . CYS A 1 118 ? -3.395 -1.881 -1.103 1.00 97.81 118 CYS A N 1
ATOM 947 C CA . CYS A 1 118 ? -4.573 -2.374 -1.823 1.00 97.81 118 CYS A CA 1
ATOM 948 C C . CYS A 1 118 ? -4.250 -3.508 -2.796 1.00 97.81 118 CYS A C 1
ATOM 950 O O . CYS A 1 118 ? -5.110 -4.354 -3.022 1.00 97.81 118 CYS A O 1
ATOM 952 N N . HIS A 1 119 ? -3.053 -3.504 -3.382 1.00 98.44 119 HIS A N 1
ATOM 953 C CA . HIS A 1 119 ? -2.651 -4.420 -4.443 1.00 98.44 119 HIS A CA 1
ATOM 954 C C . HIS A 1 119 ? -1.541 -5.354 -3.980 1.00 98.44 119 HIS A C 1
ATOM 956 O O . HIS A 1 119 ? -0.592 -4.930 -3.322 1.00 98.44 119 HIS A O 1
ATOM 962 N N . SER A 1 120 ? -1.598 -6.608 -4.405 1.00 98.25 120 SER A N 1
ATOM 963 C CA . SER A 1 120 ? -0.574 -7.597 -4.081 1.00 98.25 120 SER A CA 1
ATOM 964 C C . SER A 1 120 ? 0.414 -7.811 -5.227 1.00 98.25 120 SER A C 1
ATOM 966 O O . SER A 1 120 ? 0.100 -7.613 -6.402 1.00 98.25 120 SER A O 1
ATOM 968 N N . ILE A 1 121 ? 1.625 -8.227 -4.861 1.00 98.19 121 ILE A N 1
ATOM 969 C CA . ILE A 1 121 ? 2.617 -8.824 -5.759 1.00 98.19 121 ILE A CA 1
ATOM 970 C C . ILE A 1 121 ? 2.927 -10.200 -5.201 1.00 98.19 121 ILE A C 1
ATOM 972 O O . ILE A 1 121 ? 3.334 -10.313 -4.046 1.00 98.19 121 ILE A O 1
ATOM 976 N N . ASN A 1 122 ? 2.730 -11.248 -5.998 1.00 97.12 122 ASN A N 1
ATOM 977 C CA . ASN A 1 122 ? 3.001 -12.623 -5.572 1.00 97.12 122 ASN A CA 1
ATOM 978 C C . ASN A 1 122 ? 2.285 -12.988 -4.262 1.00 97.12 122 ASN A C 1
ATOM 980 O O . ASN A 1 122 ? 2.853 -13.654 -3.404 1.00 97.12 122 ASN A O 1
ATOM 984 N N . ARG A 1 123 ? 1.024 -12.551 -4.120 1.00 95.62 123 ARG A N 1
ATOM 985 C CA . ARG A 1 123 ? 0.170 -12.758 -2.930 1.00 95.62 123 ARG A CA 1
ATOM 986 C C . ARG A 1 123 ? 0.612 -11.994 -1.671 1.00 95.62 123 ARG A C 1
ATOM 988 O O . ARG A 1 123 ? 0.007 -12.174 -0.620 1.00 95.62 123 ARG A O 1
ATOM 995 N N . VAL A 1 124 ? 1.608 -11.114 -1.770 1.00 96.69 124 VAL A N 1
ATOM 996 C CA . VAL A 1 124 ? 2.029 -10.229 -0.676 1.00 96.69 124 VAL A CA 1
ATOM 997 C C . VAL A 1 124 ? 1.426 -8.840 -0.872 1.00 96.69 124 VAL A C 1
ATOM 999 O O . VAL A 1 124 ? 1.666 -8.200 -1.897 1.00 96.69 124 VAL A O 1
ATOM 1002 N N . GLY A 1 125 ? 0.665 -8.371 0.118 1.00 96.94 125 GLY A N 1
ATOM 1003 C CA . GLY A 1 125 ? -0.022 -7.076 0.115 1.00 96.94 125 GLY A CA 1
ATOM 1004 C C . GLY A 1 125 ? -1.542 -7.214 0.214 1.00 96.94 125 GLY A C 1
ATOM 1005 O O . GLY A 1 125 ? -2.061 -8.276 0.554 1.00 96.94 125 GLY A O 1
ATOM 1006 N N . GLY A 1 126 ? -2.249 -6.127 -0.082 1.00 97.44 126 GLY A N 1
ATOM 1007 C CA . GLY A 1 126 ? -3.708 -6.087 -0.094 1.00 97.44 126 GLY A CA 1
ATOM 1008 C C . GLY A 1 126 ? -4.330 -6.869 -1.253 1.00 97.44 126 GLY A C 1
ATOM 1009 O O . GLY A 1 126 ? -3.707 -7.111 -2.289 1.00 97.44 126 GLY A O 1
ATOM 1010 N N . VAL A 1 127 ? -5.595 -7.238 -1.067 1.00 97.44 127 VAL A N 1
ATOM 1011 C CA . VAL A 1 127 ? -6.438 -7.942 -2.049 1.00 97.44 127 VAL A CA 1
ATOM 1012 C C . VAL A 1 127 ? -7.725 -7.177 -2.376 1.00 97.44 127 VAL A C 1
ATOM 1014 O O . VAL A 1 127 ? -8.614 -7.701 -3.041 1.00 97.44 127 VAL A O 1
ATOM 1017 N N . MET A 1 128 ? -7.829 -5.923 -1.923 1.00 96.00 128 MET A N 1
ATOM 1018 C CA . MET A 1 128 ? -8.907 -5.010 -2.315 1.00 96.00 128 MET A CA 1
ATOM 1019 C C . MET A 1 128 ? -8.844 -4.686 -3.815 1.00 96.00 128 MET A C 1
ATOM 1021 O O . MET A 1 128 ? -9.871 -4.578 -4.488 1.00 96.00 128 MET A O 1
ATOM 1025 N N . GLY A 1 129 ? -7.632 -4.478 -4.327 1.00 96.81 129 GLY A N 1
ATOM 1026 C CA . GLY A 1 129 ? -7.342 -4.320 -5.743 1.00 96.81 129 GLY A CA 1
ATOM 1027 C C . GLY A 1 129 ? -6.835 -5.626 -6.362 1.00 96.81 129 GLY A C 1
ATOM 1028 O O . GLY A 1 129 ? -6.480 -6.561 -5.644 1.00 96.81 129 GLY A O 1
ATOM 1029 N N . PRO A 1 130 ? -6.773 -5.703 -7.702 1.00 96.75 130 PRO A N 1
ATOM 1030 C CA . PRO A 1 130 ? -6.150 -6.830 -8.380 1.00 96.75 130 PRO A CA 1
ATOM 1031 C C . PRO A 1 130 ? -4.683 -6.985 -7.974 1.00 96.75 130 PRO A C 1
ATOM 1033 O O . PRO A 1 130 ? -3.974 -6.007 -7.737 1.00 96.75 130 PRO A O 1
ATOM 1036 N N . GLU A 1 131 ? -4.233 -8.229 -7.961 1.00 97.50 131 GLU A N 1
ATOM 1037 C CA . GLU A 1 131 ? -2.818 -8.577 -7.936 1.00 97.50 131 GLU A CA 1
ATOM 1038 C C . GLU A 1 131 ? -2.154 -8.117 -9.262 1.00 97.50 131 GLU A C 1
ATOM 1040 O O . GLU A 1 131 ? -2.818 -8.053 -10.303 1.00 97.50 131 GLU A O 1
ATOM 1045 N N . PHE A 1 132 ? -0.870 -7.732 -9.229 1.00 98.31 132 PHE A N 1
ATOM 1046 C CA . PHE A 1 132 ? -0.165 -7.149 -10.384 1.00 98.31 132 PHE A CA 1
ATOM 1047 C C . PHE A 1 132 ? 0.928 -8.002 -11.046 1.00 98.31 132 PHE A C 1
ATOM 1049 O O . PHE A 1 132 ? 1.521 -7.556 -12.029 1.00 98.31 132 PHE A O 1
ATOM 1056 N N . ASN A 1 133 ? 1.202 -9.210 -10.572 1.00 97.88 133 ASN A N 1
ATOM 1057 C CA . ASN A 1 133 ? 2.204 -10.118 -11.106 1.00 97.88 133 ASN A CA 1
ATOM 1058 C C . ASN A 1 133 ? 1.699 -11.555 -11.381 1.00 97.88 133 ASN A C 1
ATOM 1060 O O . ASN A 1 133 ? 1.882 -12.063 -12.488 1.00 97.88 133 ASN A O 1
ATOM 1064 N N . TYR A 1 134 ? 1.127 -12.255 -10.406 1.00 94.69 134 TYR A N 1
ATOM 1065 C CA . TYR A 1 134 ? 0.645 -13.637 -10.472 1.00 94.69 134 TYR A CA 1
ATOM 1066 C C . TYR A 1 134 ? -0.897 -13.757 -10.592 1.00 94.69 134 TYR A C 1
ATOM 1068 O O . TYR A 1 134 ? -1.623 -13.304 -9.711 1.00 94.69 134 TYR A O 1
ATOM 1076 N N . PRO A 1 135 ? -1.431 -14.492 -11.593 1.00 94.69 135 PRO A N 1
ATOM 1077 C CA . PRO A 1 135 ? -0.706 -15.351 -12.535 1.00 94.69 135 PRO A CA 1
ATOM 1078 C C . PRO A 1 135 ? -0.150 -14.607 -13.758 1.00 94.69 135 PRO A C 1
ATOM 1080 O O . PRO A 1 135 ? 0.766 -15.109 -14.409 1.00 94.69 135 PRO A O 1
ATOM 1083 N N . LYS A 1 136 ? -0.666 -13.414 -14.077 1.00 96.19 136 LYS A N 1
ATOM 1084 C CA . LYS A 1 136 ? -0.253 -12.624 -15.244 1.00 96.19 136 LYS A CA 1
ATOM 1085 C C . LYS A 1 136 ? 0.108 -11.203 -14.820 1.00 96.19 136 LYS A C 1
ATOM 1087 O O . LYS A 1 136 ? -0.706 -10.525 -14.210 1.00 96.19 136 LYS A O 1
ATOM 1092 N N . SER A 1 137 ? 1.311 -10.751 -15.185 1.00 98.00 137 SER A N 1
ATOM 1093 C CA . SER A 1 137 ? 1.804 -9.426 -14.787 1.00 98.00 137 SER A CA 1
ATOM 1094 C C . SER A 1 137 ? 1.062 -8.310 -15.503 1.00 98.00 137 SER A C 1
ATOM 1096 O O . SER A 1 137 ? 0.862 -8.399 -16.718 1.00 98.00 137 SER A O 1
ATOM 1098 N N . ILE A 1 138 ? 0.722 -7.241 -14.779 1.00 98.06 138 ILE A N 1
ATOM 1099 C CA . ILE A 1 138 ? 0.060 -6.050 -15.327 1.00 98.06 138 ILE A CA 1
ATOM 1100 C C . ILE A 1 138 ? 0.832 -5.460 -16.509 1.00 98.06 138 ILE A C 1
ATOM 1102 O O . ILE A 1 138 ? 0.231 -5.073 -17.508 1.00 98.06 138 ILE A O 1
ATOM 1106 N N . THR A 1 139 ? 2.164 -5.520 -16.461 1.00 97.88 139 THR A N 1
ATOM 1107 C CA . THR A 1 139 ? 3.069 -5.027 -17.514 1.00 97.88 139 THR A CA 1
ATOM 1108 C C . THR A 1 139 ? 3.005 -5.823 -18.821 1.00 97.88 139 THR A C 1
ATOM 1110 O O . THR A 1 139 ? 3.675 -5.474 -19.783 1.00 97.88 139 THR A O 1
ATOM 1113 N N . THR A 1 140 ? 2.236 -6.917 -18.871 1.00 97.75 140 THR A N 1
ATOM 1114 C CA . THR A 1 140 ? 2.086 -7.755 -20.078 1.00 97.75 140 THR A CA 1
ATOM 1115 C C . THR A 1 140 ? 0.793 -7.499 -20.844 1.00 97.75 140 THR A C 1
ATOM 1117 O O . THR A 1 140 ? 0.579 -8.104 -21.894 1.00 97.75 140 THR A O 1
ATOM 1120 N N . TYR A 1 141 ? -0.108 -6.681 -20.301 1.00 97.25 141 TYR A N 1
ATOM 1121 C CA . TYR A 1 141 ? -1.397 -6.379 -20.931 1.00 97.25 141 TYR A CA 1
ATOM 1122 C C . TYR A 1 141 ? -1.887 -4.944 -20.696 1.00 97.25 141 TYR A C 1
ATOM 1124 O O . TYR A 1 141 ? -2.920 -4.572 -21.247 1.00 97.25 141 TYR A O 1
ATOM 1132 N N . TRP A 1 142 ? -1.173 -4.152 -19.895 1.00 97.75 142 TRP A N 1
ATOM 1133 C CA . TRP A 1 142 ? -1.287 -2.698 -19.870 1.00 97.75 142 TRP A CA 1
ATOM 1134 C C . TRP A 1 142 ? -0.001 -2.075 -20.387 1.00 97.75 142 TRP A C 1
ATOM 1136 O O . TRP A 1 142 ? 1.089 -2.446 -19.946 1.00 97.75 142 TRP A O 1
ATOM 1146 N N . GLU A 1 143 ? -0.154 -1.086 -21.261 1.00 98.12 143 GLU A N 1
ATOM 1147 C CA . GLU A 1 143 ? 0.944 -0.216 -21.660 1.00 98.12 143 GLU A CA 1
ATOM 1148 C C . GLU A 1 143 ? 1.338 0.697 -20.495 1.00 98.12 143 GLU A C 1
ATOM 1150 O O . GLU A 1 143 ? 0.506 1.111 -19.678 1.00 98.12 143 GLU A O 1
ATOM 1155 N N . LYS A 1 144 ? 2.622 1.040 -20.413 1.00 98.56 144 LYS A N 1
ATOM 1156 C CA . LYS A 1 144 ? 3.175 1.869 -19.334 1.00 98.56 144 LYS A CA 1
ATOM 1157 C C . LYS A 1 144 ? 2.450 3.210 -19.202 1.00 98.56 144 LYS A C 1
ATOM 1159 O O . LYS A 1 144 ? 2.140 3.648 -18.091 1.00 98.56 144 LYS A O 1
ATOM 1164 N N . GLU A 1 145 ? 2.175 3.862 -20.325 1.00 98.25 145 GLU A N 1
ATOM 1165 C CA . GLU A 1 145 ? 1.476 5.144 -20.392 1.00 98.25 145 GLU A CA 1
ATOM 1166 C C . GLU A 1 145 ? 0.036 5.025 -19.888 1.00 98.25 145 GLU A C 1
ATOM 1168 O O . GLU A 1 145 ? -0.441 5.927 -19.197 1.00 98.25 145 GLU A O 1
ATOM 1173 N N . ASP A 1 146 ? -0.632 3.900 -20.150 1.00 98.31 146 ASP A N 1
ATOM 1174 C CA . ASP A 1 146 ? -1.974 3.649 -19.633 1.00 98.31 146 ASP A CA 1
ATOM 1175 C C . ASP A 1 146 ? -1.971 3.451 -18.120 1.00 98.31 146 ASP A C 1
ATOM 1177 O O . ASP A 1 146 ? -2.840 3.996 -17.441 1.00 98.31 146 ASP A O 1
ATOM 1181 N N . ILE A 1 147 ? -0.973 2.752 -17.565 1.00 98.19 147 ILE A N 1
ATOM 1182 C CA . ILE A 1 147 ? -0.816 2.646 -16.106 1.00 98.19 147 ILE A CA 1
ATOM 1183 C C . ILE A 1 147 ? -0.627 4.047 -15.514 1.00 98.19 147 ILE A C 1
ATOM 1185 O O . ILE A 1 147 ? -1.334 4.420 -14.580 1.00 98.19 147 ILE A O 1
ATOM 1189 N N . TRP A 1 148 ? 0.270 4.858 -16.081 1.00 98.31 148 TRP A N 1
ATOM 1190 C CA . TRP A 1 148 ? 0.516 6.226 -15.612 1.00 98.31 148 TRP A CA 1
ATOM 1191 C C . TRP A 1 148 ? -0.748 7.096 -15.626 1.00 98.31 148 TRP A C 1
ATOM 1193 O O . TRP A 1 148 ? -1.059 7.771 -14.642 1.00 98.31 148 TRP A O 1
ATOM 1203 N N . ASN A 1 149 ? -1.496 7.073 -16.727 1.00 97.94 149 ASN A N 1
ATOM 1204 C CA . ASN A 1 149 ? -2.714 7.863 -16.868 1.00 97.94 149 ASN A CA 1
ATOM 1205 C C . ASN A 1 149 ? -3.829 7.353 -15.946 1.00 97.94 149 ASN A C 1
ATOM 1207 O O . ASN A 1 149 ? -4.536 8.164 -15.341 1.00 97.94 149 ASN A O 1
ATOM 1211 N N . PHE A 1 150 ? -3.945 6.032 -15.775 1.00 97.75 150 PHE A N 1
ATOM 1212 C CA . PHE A 1 150 ? -4.893 5.425 -14.845 1.00 97.75 150 PHE A CA 1
ATOM 1213 C C . PHE A 1 150 ? -4.644 5.888 -13.413 1.00 97.75 150 PHE A C 1
ATOM 1215 O O . PHE A 1 150 ? -5.588 6.294 -12.745 1.00 97.75 150 PHE A O 1
ATOM 1222 N N . LEU A 1 151 ? -3.388 5.912 -12.947 1.00 97.44 151 LEU A N 1
ATOM 1223 C CA . LEU A 1 151 ? -3.055 6.377 -11.594 1.00 97.44 151 LEU A CA 1
ATOM 1224 C C . LEU A 1 151 ? -3.529 7.815 -11.335 1.00 97.44 151 LEU A C 1
ATOM 1226 O O . LEU A 1 151 ? -3.924 8.140 -10.218 1.00 97.44 151 LEU A O 1
ATOM 1230 N N . ARG A 1 152 ? -3.524 8.678 -12.356 1.00 97.12 152 ARG A N 1
ATOM 1231 C CA . ARG A 1 152 ? -3.941 10.084 -12.232 1.00 97.12 152 ARG A CA 1
ATOM 1232 C C . ARG A 1 152 ? -5.451 10.273 -12.311 1.00 97.12 152 ARG A C 1
ATOM 1234 O O . ARG A 1 152 ? -5.965 11.221 -11.721 1.00 97.12 152 ARG A O 1
ATOM 1241 N N . ASN A 1 153 ? -6.154 9.414 -13.046 1.00 97.25 153 ASN A N 1
ATOM 1242 C CA . ASN A 1 153 ? -7.607 9.467 -13.171 1.00 97.25 153 ASN A CA 1
ATOM 1243 C C . ASN A 1 153 ? -8.207 8.077 -13.472 1.00 97.25 153 ASN A C 1
ATOM 1245 O O . ASN A 1 153 ? -8.530 7.779 -14.621 1.00 97.25 153 ASN A O 1
ATOM 1249 N N . PRO A 1 154 ? -8.429 7.223 -12.455 1.00 97.69 154 PRO A N 1
ATOM 1250 C CA . PRO A 1 154 ? -8.982 5.884 -12.673 1.00 97.69 154 PRO A CA 1
ATOM 1251 C C . PRO A 1 154 ? -10.358 5.885 -13.366 1.00 97.69 154 PRO A C 1
ATOM 1253 O O . PRO A 1 154 ? -10.680 4.978 -14.140 1.00 97.69 154 PRO A O 1
ATOM 1256 N N . GLN A 1 155 ? -11.167 6.924 -13.126 1.00 97.06 155 GLN A N 1
ATOM 1257 C CA . GLN A 1 155 ? -12.515 7.046 -13.684 1.00 97.06 155 GLN A CA 1
ATOM 1258 C C . GLN A 1 155 ? -12.534 7.320 -15.193 1.00 97.06 155 GLN A C 1
ATOM 1260 O O . GLN A 1 155 ? -13.514 6.960 -15.845 1.00 97.06 155 GLN A O 1
ATOM 1265 N N . SER A 1 156 ? -11.462 7.876 -15.778 1.00 96.31 156 SER A N 1
ATOM 1266 C CA . SER A 1 156 ? -11.382 8.041 -17.239 1.00 96.31 156 SER A CA 1
ATOM 1267 C C . SER A 1 156 ? -11.215 6.712 -17.978 1.00 96.31 156 SER A C 1
ATOM 1269 O O . SER A 1 156 ? -11.549 6.622 -19.156 1.00 96.31 156 SER A O 1
ATOM 1271 N N . TYR A 1 157 ? -10.743 5.670 -17.291 1.00 97.25 157 TYR A N 1
ATOM 1272 C CA . TYR A 1 157 ? -10.601 4.324 -17.844 1.00 97.25 157 TYR A CA 1
ATOM 1273 C C . TYR A 1 157 ? -11.763 3.408 -17.460 1.00 97.25 157 TYR A C 1
ATOM 1275 O O . TYR A 1 157 ? -12.116 2.511 -18.230 1.00 97.25 157 TYR A O 1
ATOM 1283 N N . ARG A 1 158 ? -12.325 3.558 -16.254 1.00 96.12 158 ARG A N 1
ATOM 1284 C CA . ARG A 1 158 ? -13.394 2.693 -15.732 1.00 96.12 158 ARG A CA 1
ATOM 1285 C C . ARG A 1 158 ? -14.411 3.523 -14.949 1.00 96.12 158 ARG A C 1
ATOM 1287 O O . ARG A 1 158 ? -14.099 4.018 -13.873 1.00 96.12 158 ARG A O 1
ATOM 1294 N N . TYR A 1 159 ? -15.654 3.578 -15.434 1.00 95.56 159 TYR A N 1
ATOM 1295 C CA . TYR A 1 159 ? -16.746 4.356 -14.823 1.00 95.56 159 TYR A CA 1
ATOM 1296 C C . TYR A 1 159 ? -16.912 4.113 -13.311 1.00 95.56 159 TYR A C 1
ATOM 1298 O O . TYR A 1 159 ? -17.092 5.050 -12.542 1.00 95.56 159 TYR A O 1
ATOM 1306 N N . SER A 1 160 ? -16.797 2.856 -12.872 1.00 95.06 160 SER A N 1
ATOM 1307 C CA . SER A 1 160 ? -16.963 2.459 -11.466 1.00 95.06 160 SER A CA 1
ATOM 1308 C C . SER A 1 160 ? -15.638 2.247 -10.724 1.00 95.06 160 SER A C 1
ATOM 1310 O O . SER A 1 160 ? -15.597 1.482 -9.758 1.00 95.06 160 SER A O 1
ATOM 1312 N N . ALA A 1 161 ? -14.542 2.872 -11.172 1.00 94.94 161 ALA A N 1
ATOM 1313 C CA . ALA A 1 161 ? -13.263 2.794 -10.472 1.00 94.94 161 ALA A CA 1
ATOM 1314 C C . ALA A 1 161 ? -13.401 3.294 -9.025 1.00 94.94 161 ALA A C 1
ATOM 1316 O O . ALA A 1 161 ? -13.823 4.423 -8.783 1.00 94.94 161 ALA A O 1
ATOM 1317 N N . LYS A 1 162 ? -13.019 2.439 -8.071 1.00 93.56 162 LYS A N 1
ATOM 1318 C CA . LYS A 1 162 ? -12.963 2.767 -6.636 1.00 93.56 162 LYS A CA 1
ATOM 1319 C C . LYS A 1 162 ? -11.563 3.163 -6.167 1.00 93.56 162 LYS A C 1
ATOM 1321 O O . LYS A 1 162 ? -11.421 3.689 -5.069 1.00 93.56 162 LYS A O 1
ATOM 1326 N N . MET A 1 163 ? -10.541 2.880 -6.978 1.00 95.94 163 MET A N 1
ATOM 1327 C CA . MET A 1 163 ? -9.169 3.271 -6.678 1.00 95.94 163 MET A CA 1
ATOM 1328 C C . MET A 1 163 ? -9.089 4.804 -6.613 1.00 95.94 163 MET A C 1
ATOM 1330 O O . MET A 1 163 ? -9.538 5.460 -7.557 1.00 95.94 163 MET A O 1
ATOM 1334 N N . PRO A 1 164 ? -8.544 5.386 -5.531 1.00 93.56 164 PRO A N 1
ATOM 1335 C CA . PRO A 1 164 ? -8.308 6.820 -5.475 1.00 93.56 164 PRO A CA 1
ATOM 1336 C C . PRO A 1 164 ? -7.222 7.214 -6.479 1.00 93.56 164 PRO A C 1
ATOM 1338 O O . PRO A 1 164 ? -6.266 6.473 -6.704 1.00 93.56 164 PRO A O 1
ATOM 1341 N N . ALA A 1 165 ? -7.362 8.401 -7.064 1.00 96.38 165 ALA A N 1
ATOM 1342 C CA . ALA A 1 165 ? -6.307 8.974 -7.884 1.00 96.38 165 ALA A CA 1
ATOM 1343 C C . ALA A 1 165 ? -5.073 9.311 -7.029 1.00 96.38 165 ALA A C 1
ATOM 1345 O O . ALA A 1 165 ? -5.195 9.718 -5.873 1.00 96.38 165 ALA A O 1
ATOM 1346 N N . LEU A 1 166 ? -3.895 9.216 -7.639 1.00 95.19 166 LEU A N 1
ATOM 1347 C CA . LEU A 1 166 ? -2.606 9.641 -7.096 1.00 95.19 166 LEU A CA 1
ATOM 1348 C C . LEU A 1 166 ? -2.058 10.820 -7.925 1.00 95.19 166 LEU A C 1
ATOM 1350 O O . LEU A 1 166 ? -1.015 10.694 -8.566 1.00 95.19 166 LEU A O 1
ATOM 1354 N N . PRO A 1 167 ? -2.751 11.977 -7.975 1.00 91.31 167 PRO A N 1
ATOM 1355 C CA . PRO A 1 167 ? -2.381 13.085 -8.864 1.00 91.31 167 PRO A CA 1
ATOM 1356 C C . PRO A 1 167 ? -1.019 13.707 -8.525 1.00 91.31 167 PRO A C 1
ATOM 1358 O O . PRO A 1 167 ? -0.392 14.312 -9.398 1.00 91.31 167 PRO A O 1
ATOM 1361 N N . ASN A 1 168 ? -0.582 13.534 -7.275 1.00 91.88 168 ASN A N 1
ATOM 1362 C CA . ASN A 1 168 ? 0.647 14.089 -6.721 1.00 91.88 168 ASN A CA 1
ATOM 1363 C C . ASN A 1 168 ? 1.833 13.117 -6.776 1.00 91.88 168 ASN A C 1
ATOM 1365 O O . ASN A 1 168 ? 2.916 13.505 -6.357 1.00 91.88 168 ASN A O 1
ATOM 1369 N N . LEU A 1 169 ? 1.651 11.884 -7.274 1.00 95.25 169 LEU A N 1
ATOM 1370 C CA . LEU A 1 169 ? 2.763 10.952 -7.465 1.00 95.25 169 LEU A CA 1
ATOM 1371 C C . LEU A 1 169 ? 3.715 11.530 -8.531 1.00 95.25 169 LEU A C 1
ATOM 1373 O O . LEU A 1 169 ? 3.281 11.712 -9.678 1.00 95.25 169 LEU A O 1
ATOM 1377 N N . PRO A 1 170 ? 4.984 11.828 -8.196 1.00 97.19 170 PRO A N 1
ATOM 1378 C CA . PRO A 1 170 ? 5.965 12.300 -9.164 1.00 97.19 170 PRO A CA 1
ATOM 1379 C C . PRO A 1 170 ? 6.169 11.282 -10.286 1.00 97.19 170 PRO A C 1
ATOM 1381 O O . PRO A 1 170 ? 6.110 10.067 -10.072 1.00 97.19 170 PRO A O 1
ATOM 1384 N N . LYS A 1 171 ? 6.441 11.769 -11.501 1.00 97.56 171 LYS A N 1
ATOM 1385 C CA . LYS A 1 171 ? 6.654 10.880 -12.650 1.00 97.56 171 LYS A CA 1
ATOM 1386 C C . LYS A 1 171 ? 7.872 9.989 -12.420 1.00 97.56 171 LYS A C 1
ATOM 1388 O O . LYS A 1 171 ? 7.833 8.814 -12.761 1.00 97.56 171 LYS A O 1
ATOM 1393 N N . GLU A 1 172 ? 8.910 10.523 -11.793 1.00 98.19 172 GLU A N 1
ATOM 1394 C CA . GLU A 1 172 ? 10.143 9.818 -11.457 1.00 98.19 172 GLU A CA 1
ATOM 1395 C C . GLU A 1 172 ? 9.876 8.656 -10.495 1.00 98.19 172 GLU A C 1
ATOM 1397 O O . GLU A 1 172 ? 10.410 7.570 -10.685 1.00 98.19 172 GLU A O 1
ATOM 1402 N N . GLU A 1 173 ? 9.003 8.835 -9.500 1.00 98.00 173 GLU A N 1
ATOM 1403 C CA . GLU A 1 173 ? 8.619 7.750 -8.588 1.00 98.00 173 GLU A CA 1
ATOM 1404 C C . GLU A 1 173 ? 7.794 6.675 -9.298 1.00 98.00 173 GLU A C 1
ATOM 1406 O O . GLU A 1 173 ? 7.983 5.483 -9.050 1.00 98.00 173 GLU A O 1
ATOM 1411 N N . PHE A 1 174 ? 6.930 7.067 -10.239 1.00 98.50 174 PHE A N 1
ATOM 1412 C CA . PHE A 1 174 ? 6.246 6.107 -11.102 1.00 98.50 174 PHE A CA 1
ATOM 1413 C C . PHE A 1 174 ? 7.228 5.275 -11.940 1.00 98.50 174 PHE A C 1
ATOM 1415 O O . PHE A 1 174 ? 7.024 4.071 -12.080 1.00 98.50 174 PHE A O 1
ATOM 1422 N N . GLU A 1 175 ? 8.292 5.874 -12.476 1.00 98.50 175 GLU A N 1
ATOM 1423 C CA . GLU A 1 175 ? 9.313 5.149 -13.245 1.00 98.50 175 GLU A CA 1
ATOM 1424 C C . GLU A 1 175 ? 10.032 4.086 -12.399 1.00 98.50 175 GLU A C 1
ATOM 1426 O O . GLU A 1 175 ? 10.262 2.961 -12.857 1.00 98.50 175 GLU A O 1
ATOM 1431 N N . GLU A 1 176 ? 10.317 4.401 -11.137 1.00 98.62 176 GLU A N 1
ATOM 1432 C CA . GLU A 1 176 ? 10.888 3.456 -10.173 1.00 98.62 176 GLU A CA 1
ATOM 1433 C C . GLU A 1 176 ? 9.902 2.320 -9.863 1.00 98.62 176 GLU A C 1
ATOM 1435 O O . GLU A 1 176 ? 10.268 1.143 -9.917 1.00 98.62 176 GLU A O 1
ATOM 1440 N N . ILE A 1 177 ? 8.627 2.644 -9.603 1.00 98.62 177 ILE A N 1
ATOM 1441 C CA . ILE A 1 177 ? 7.566 1.645 -9.391 1.00 98.62 177 ILE A CA 1
ATOM 1442 C C . ILE A 1 177 ? 7.435 0.737 -10.618 1.00 98.62 177 ILE A C 1
ATOM 1444 O O . ILE A 1 177 ? 7.373 -0.484 -10.481 1.00 98.62 177 ILE A O 1
ATOM 1448 N N . TYR A 1 178 ? 7.421 1.304 -11.823 1.00 98.50 178 TYR A N 1
ATOM 1449 C CA . TYR A 1 178 ? 7.302 0.535 -13.058 1.00 98.50 178 TYR A CA 1
ATOM 1450 C C . TYR A 1 178 ? 8.513 -0.380 -13.281 1.00 98.50 178 TYR A C 1
ATOM 1452 O O . TYR A 1 178 ? 8.345 -1.543 -13.652 1.00 98.50 178 TYR A O 1
ATOM 1460 N N . THR A 1 179 ? 9.723 0.097 -12.972 1.00 98.38 179 THR A N 1
ATOM 1461 C CA . THR A 1 179 ? 10.948 -0.723 -12.976 1.00 98.38 179 THR A CA 1
ATOM 1462 C C . THR A 1 179 ? 10.817 -1.919 -12.034 1.00 98.38 179 THR A C 1
ATOM 1464 O O . THR A 1 179 ? 11.153 -3.045 -12.406 1.00 98.38 179 THR A O 1
ATOM 1467 N N . TYR A 1 180 ? 10.257 -1.711 -10.840 1.00 98.56 180 TYR A N 1
ATOM 1468 C CA . TYR A 1 180 ? 9.955 -2.798 -9.913 1.00 98.56 180 TYR A CA 1
ATOM 1469 C C . TYR A 1 180 ? 8.934 -3.797 -10.482 1.00 98.56 180 TYR A C 1
ATOM 1471 O O . TYR A 1 180 ? 9.186 -5.002 -10.445 1.00 98.56 180 TYR A O 1
ATOM 1479 N N . LEU A 1 181 ? 7.824 -3.330 -11.064 1.00 98.38 181 LEU A N 1
ATOM 1480 C CA . LEU A 1 181 ? 6.816 -4.210 -11.672 1.00 98.38 181 LEU A CA 1
ATOM 1481 C C . LEU A 1 181 ? 7.413 -5.081 -12.792 1.00 98.38 181 LEU A C 1
ATOM 1483 O O . LEU A 1 181 ? 7.151 -6.285 -12.843 1.00 98.38 181 LEU A O 1
ATOM 1487 N N . LEU A 1 182 ? 8.2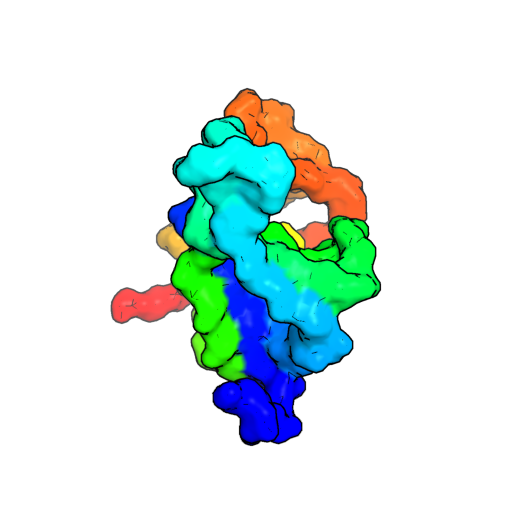74 -4.510 -13.642 1.00 97.88 182 LEU A N 1
ATOM 1488 C CA . LEU A 1 182 ? 9.006 -5.259 -14.670 1.00 97.88 182 LEU A CA 1
ATOM 1489 C C . LEU A 1 182 ? 9.936 -6.317 -14.062 1.00 97.88 182 LEU A C 1
ATOM 1491 O O . LEU A 1 182 ? 9.938 -7.464 -14.508 1.00 97.88 182 LEU A O 1
ATOM 1495 N N . ALA A 1 183 ? 10.690 -5.971 -13.016 1.00 97.06 183 ALA A N 1
ATOM 1496 C CA . ALA A 1 183 ? 11.589 -6.909 -12.342 1.00 97.06 183 ALA A CA 1
ATOM 1497 C C . ALA A 1 183 ? 10.843 -8.090 -11.692 1.00 97.06 183 ALA A C 1
ATOM 1499 O O . ALA A 1 183 ? 11.392 -9.192 -11.573 1.00 97.06 183 ALA A O 1
ATOM 1500 N N . MET A 1 184 ? 9.590 -7.879 -11.280 1.00 97.38 184 MET A N 1
ATOM 1501 C CA . MET A 1 184 ? 8.749 -8.925 -10.697 1.00 97.38 184 MET A CA 1
ATOM 1502 C C . MET A 1 184 ? 8.093 -9.827 -11.741 1.00 97.38 184 MET A C 1
ATOM 1504 O O . MET A 1 184 ? 7.805 -10.979 -11.417 1.00 97.38 184 MET A O 1
ATOM 1508 N N . GLN A 1 185 ? 7.946 -9.389 -12.997 1.00 95.56 185 GLN A N 1
ATOM 1509 C CA . GLN A 1 185 ? 7.330 -10.177 -14.074 1.00 95.56 185 GLN A CA 1
ATOM 1510 C C . GLN A 1 185 ? 7.878 -11.613 -14.163 1.00 95.56 185 GLN A C 1
ATOM 1512 O O . GLN A 1 185 ? 7.100 -12.555 -14.332 1.00 95.56 185 GLN A O 1
ATOM 1517 N N . GLY A 1 186 ? 9.200 -11.779 -14.030 1.00 88.50 186 GLY A N 1
ATOM 1518 C CA . GLY A 1 186 ? 9.893 -13.074 -14.084 1.00 88.50 186 GLY A CA 1
ATOM 1519 C C . GLY A 1 186 ? 9.987 -13.831 -12.753 1.00 88.50 186 GLY A C 1
ATOM 1520 O O . GLY A 1 186 ? 10.512 -14.940 -12.723 1.00 88.50 186 GLY A O 1
ATOM 1521 N N . LYS A 1 187 ? 9.501 -13.258 -11.647 1.00 92.44 187 LYS A N 1
ATOM 1522 C CA . LYS A 1 187 ? 9.559 -13.840 -10.298 1.00 92.44 187 LYS A CA 1
ATOM 1523 C C . LYS A 1 187 ? 8.150 -14.176 -9.838 1.00 92.44 187 LYS A C 1
ATOM 1525 O O . LYS A 1 187 ? 7.424 -13.280 -9.426 1.00 92.44 187 LYS A O 1
ATOM 1530 N N . LYS A 1 188 ? 7.749 -15.443 -9.915 1.00 90.94 188 LYS A N 1
ATOM 1531 C CA . LYS A 1 188 ? 6.441 -15.924 -9.437 1.00 90.94 188 LYS A CA 1
ATOM 1532 C C . LYS A 1 188 ? 6.606 -16.680 -8.115 1.00 90.94 188 LYS A C 1
ATOM 1534 O O . LYS A 1 188 ? 7.679 -17.255 -7.909 1.00 90.94 188 LYS A O 1
ATOM 1539 N N . PRO A 1 189 ? 5.584 -16.700 -7.239 1.00 87.12 189 PRO A N 1
ATOM 1540 C CA . PRO A 1 189 ? 5.622 -17.554 -6.061 1.00 87.12 189 PRO A CA 1
ATOM 1541 C C . PRO A 1 189 ? 5.697 -19.016 -6.513 1.00 87.12 189 PRO A C 1
ATOM 1543 O O . PRO A 1 189 ? 5.179 -19.371 -7.576 1.00 87.12 189 PRO A O 1
ATOM 1546 N N . ARG A 1 190 ? 6.359 -19.859 -5.718 1.00 76.00 190 ARG A N 1
ATOM 1547 C CA . ARG A 1 190 ? 6.319 -21.311 -5.939 1.00 76.00 190 ARG A CA 1
ATOM 1548 C C . ARG A 1 190 ? 4.904 -21.817 -5.637 1.00 76.00 190 ARG A C 1
ATOM 1550 O O . ARG A 1 190 ? 4.228 -21.248 -4.780 1.00 76.00 190 ARG A O 1
ATOM 1557 N N . GLU A 1 191 ? 4.469 -22.827 -6.385 1.00 65.44 191 GLU A N 1
ATOM 1558 C CA . GLU A 1 191 ? 3.172 -23.490 -6.179 1.00 65.44 191 GLU A CA 1
ATOM 1559 C C . GLU A 1 191 ? 3.112 -24.253 -4.854 1.00 65.44 191 GLU A C 1
ATOM 1561 O O . GLU A 1 191 ? 4.151 -24.835 -4.456 1.00 65.44 191 GLU A O 1
#